Protein AF-A0A9D3ZKB9-F1 (afdb_monomer_lite)

Organism: NCBI:txid47602

Structure (mmCIF, N/CA/C/O backbone):
data_AF-A0A9D3ZKB9-F1
#
_entry.id   AF-A0A9D3ZKB9-F1
#
loop_
_atom_site.group_PDB
_atom_site.id
_atom_site.type_symbol
_atom_site.label_atom_id
_atom_site.label_alt_id
_atom_site.label_comp_id
_atom_site.label_asym_id
_atom_site.label_entity_id
_atom_site.label_seq_id
_atom_site.pdbx_PDB_ins_code
_atom_site.Cartn_x
_atom_site.Cartn_y
_atom_site.Cartn_z
_atom_site.occupancy
_atom_site.B_iso_or_equiv
_atom_site.auth_seq_id
_atom_site.auth_comp_id
_atom_site.auth_asym_id
_atom_site.auth_atom_id
_atom_site.pdbx_PDB_model_num
ATOM 1 N N . MET A 1 1 ? 10.088 -16.549 23.372 1.00 29.20 1 MET A N 1
ATOM 2 C CA . MET A 1 1 ? 10.642 -16.172 22.037 1.00 29.20 1 MET A CA 1
ATOM 3 C C . MET A 1 1 ? 11.118 -17.340 21.139 1.00 29.20 1 MET A C 1
ATOM 5 O O . MET A 1 1 ? 11.232 -17.131 19.936 1.00 29.20 1 MET A O 1
ATOM 9 N N . ASN A 1 2 ? 11.414 -18.549 21.654 1.00 22.50 2 ASN A N 1
ATOM 10 C CA . ASN A 1 2 ? 12.022 -19.643 20.864 1.00 22.50 2 ASN A CA 1
ATOM 11 C C . ASN A 1 2 ? 11.055 -20.716 20.305 1.00 22.50 2 ASN A C 1
ATOM 13 O O . ASN A 1 2 ? 11.523 -21.536 19.516 1.00 22.50 2 ASN A O 1
ATOM 17 N N . GLU A 1 3 ? 9.755 -20.681 20.614 1.00 24.11 3 GLU A N 1
ATOM 18 C CA . GLU A 1 3 ? 8.775 -21.732 20.238 1.00 24.11 3 GLU A CA 1
ATOM 19 C C . GLU A 1 3 ? 7.766 -21.322 19.139 1.00 24.11 3 GLU A C 1
ATOM 21 O O . GLU A 1 3 ? 6.834 -22.049 18.830 1.00 24.11 3 GLU A O 1
ATOM 26 N N . ILE A 1 4 ? 7.977 -20.173 18.490 1.00 40.59 4 ILE A N 1
ATOM 27 C CA . ILE A 1 4 ? 6.955 -19.437 17.715 1.00 40.59 4 ILE A CA 1
ATOM 28 C C . ILE A 1 4 ? 6.561 -20.082 16.349 1.00 40.59 4 ILE A C 1
ATOM 30 O O . ILE A 1 4 ? 5.649 -19.593 15.702 1.00 40.59 4 ILE A O 1
ATOM 34 N N . PHE A 1 5 ? 7.176 -21.176 15.861 1.00 31.80 5 PHE A N 1
ATOM 35 C CA . PHE A 1 5 ? 7.001 -21.603 14.444 1.00 31.80 5 PHE A CA 1
ATOM 36 C C . PHE A 1 5 ? 6.922 -23.121 14.180 1.00 31.80 5 PHE A C 1
ATOM 38 O O . PHE A 1 5 ? 7.604 -23.614 13.280 1.00 31.80 5 PHE A O 1
ATOM 45 N N . ASN A 1 6 ? 6.105 -23.868 14.930 1.00 25.33 6 ASN A N 1
ATOM 46 C CA . ASN A 1 6 ? 5.920 -25.321 14.731 1.00 25.33 6 ASN A CA 1
ATOM 47 C C . ASN A 1 6 ? 4.697 -25.722 13.869 1.00 25.33 6 ASN A C 1
ATOM 49 O O . ASN A 1 6 ? 4.350 -26.899 13.814 1.00 25.33 6 ASN A O 1
ATOM 53 N N . GLY A 1 7 ? 4.053 -24.791 13.158 1.00 26.89 7 GLY A N 1
ATOM 54 C CA . GLY A 1 7 ? 2.922 -25.104 12.274 1.00 26.89 7 GLY A CA 1
ATOM 55 C C . GLY A 1 7 ? 3.348 -25.764 10.954 1.00 26.89 7 GLY A C 1
ATOM 56 O O . GLY A 1 7 ? 3.953 -25.122 10.094 1.00 26.89 7 GLY A O 1
ATOM 57 N N . ASN A 1 8 ? 3.024 -27.048 10.786 1.00 26.69 8 ASN A N 1
ATOM 58 C CA . ASN A 1 8 ? 3.116 -27.791 9.527 1.00 26.69 8 ASN A CA 1
ATOM 59 C C . ASN A 1 8 ? 1.945 -27.414 8.605 1.00 26.69 8 ASN A C 1
ATOM 61 O O . ASN A 1 8 ? 0.916 -28.070 8.668 1.00 26.69 8 ASN A O 1
ATOM 65 N N . ASN A 1 9 ? 2.100 -26.423 7.726 1.00 28.41 9 ASN A N 1
ATOM 66 C CA . ASN A 1 9 ? 1.216 -26.276 6.564 1.00 28.41 9 ASN A CA 1
ATOM 67 C C . ASN A 1 9 ? 2.052 -26.169 5.281 1.00 28.41 9 ASN A C 1
ATOM 69 O O . ASN A 1 9 ? 3.009 -25.396 5.194 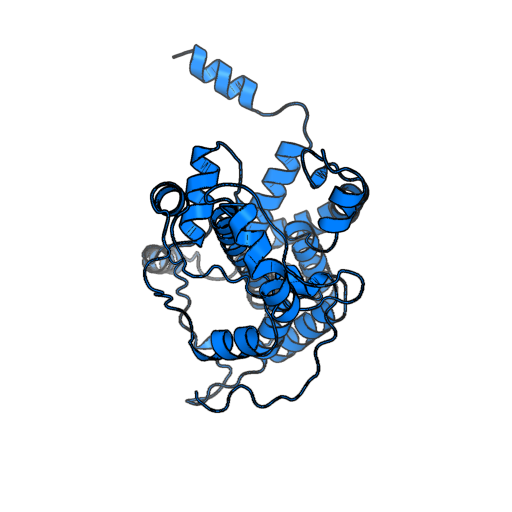1.00 28.41 9 ASN A O 1
ATOM 73 N N . GLN A 1 10 ? 1.735 -27.031 4.312 1.00 25.25 10 GLN A N 1
ATOM 74 C CA . GLN A 1 10 ? 2.297 -27.032 2.963 1.00 25.25 10 GLN A CA 1
ATOM 75 C C . GLN A 1 10 ? 1.698 -25.849 2.188 1.00 25.25 10 GLN A C 1
ATOM 77 O O . GLN A 1 10 ? 0.485 -25.754 2.038 1.00 25.25 10 GLN A O 1
ATOM 82 N N . TYR A 1 11 ? 2.549 -24.932 1.728 1.00 34.28 11 TYR A N 1
ATOM 83 C CA . TYR A 1 11 ? 2.131 -23.697 1.062 1.00 34.28 11 TYR A CA 1
ATOM 84 C C . TYR A 1 11 ? 1.793 -23.956 -0.411 1.00 34.28 11 TYR A C 1
ATOM 86 O O . TYR A 1 11 ? 2.680 -24.275 -1.203 1.00 34.28 11 TYR A O 1
ATOM 94 N N . ALA A 1 12 ? 0.526 -23.776 -0.787 1.00 23.30 12 ALA A N 1
ATOM 95 C CA . ALA A 1 12 ? 0.124 -23.613 -2.179 1.00 23.30 12 ALA A CA 1
ATOM 96 C C . ALA A 1 12 ? 0.544 -22.207 -2.642 1.00 23.30 12 ALA A C 1
ATOM 98 O O . ALA A 1 12 ? -0.045 -21.200 -2.252 1.00 23.30 12 ALA A O 1
ATOM 99 N N . LEU A 1 13 ? 1.621 -22.126 -3.423 1.00 29.89 13 LEU A N 1
ATOM 100 C CA . LEU A 1 13 ? 2.164 -20.867 -3.929 1.00 29.89 13 LEU A CA 1
ATOM 101 C C . LEU A 1 13 ? 1.329 -20.411 -5.135 1.00 29.89 13 LEU A C 1
ATOM 103 O O . LEU A 1 13 ? 1.497 -20.927 -6.242 1.00 29.89 13 LEU A O 1
ATOM 107 N N . SER A 1 14 ? 0.417 -19.463 -4.905 1.00 25.31 14 SER A N 1
ATOM 108 C CA . SER A 1 14 ? -0.240 -18.678 -5.957 1.00 25.31 14 SER A CA 1
ATOM 109 C C . SER A 1 14 ? 0.617 -17.457 -6.319 1.00 25.31 14 SER A C 1
ATOM 111 O O . SER A 1 14 ? 1.464 -17.017 -5.536 1.00 25.31 14 SER A O 1
ATOM 113 N N . SER A 1 15 ? 0.411 -16.880 -7.504 1.00 25.91 15 SER A N 1
ATOM 114 C CA . SER A 1 15 ? 1.150 -15.712 -8.020 1.00 25.91 15 SER A CA 1
ATOM 115 C C . SER A 1 15 ? 1.173 -14.494 -7.074 1.00 25.91 15 SER A C 1
ATOM 117 O O . SER A 1 15 ? 2.106 -13.693 -7.133 1.00 25.91 15 SER A O 1
ATOM 119 N N . ASN A 1 16 ? 0.213 -14.401 -6.146 1.00 28.97 16 ASN A N 1
ATOM 120 C CA . ASN A 1 16 ? 0.123 -13.393 -5.079 1.00 28.97 16 ASN A CA 1
ATOM 121 C C . ASN A 1 16 ? 1.230 -13.477 -4.018 1.00 28.97 16 ASN A C 1
ATOM 123 O O . ASN A 1 16 ? 1.585 -12.489 -3.367 1.00 28.97 16 ASN A O 1
ATOM 127 N N . VAL A 1 17 ? 1.803 -14.663 -3.841 1.00 27.95 17 VAL A N 1
ATOM 128 C CA . VAL A 1 17 ? 2.739 -14.961 -2.755 1.00 27.95 17 VAL A CA 1
ATOM 129 C C . VAL A 1 17 ? 4.170 -14.514 -3.105 1.00 27.95 17 VAL A C 1
ATOM 131 O O . VAL A 1 17 ? 5.001 -14.300 -2.225 1.00 27.95 17 VAL A O 1
ATOM 134 N N . VAL A 1 18 ? 4.466 -14.268 -4.386 1.00 29.03 18 VAL A N 1
ATOM 135 C CA . VAL A 1 18 ? 5.829 -13.973 -4.872 1.00 29.03 18 VAL A CA 1
ATOM 136 C C . VAL A 1 18 ? 6.302 -12.569 -4.517 1.00 29.03 18 VAL A C 1
ATOM 138 O O . VAL A 1 18 ? 7.455 -12.393 -4.128 1.00 29.03 18 VAL A O 1
ATOM 141 N N . LEU A 1 19 ? 5.418 -11.570 -4.603 1.00 28.83 19 LEU A N 1
ATOM 142 C CA . LEU A 1 19 ? 5.756 -10.190 -4.233 1.00 28.83 19 LEU A CA 1
ATOM 143 C C . LEU A 1 19 ? 5.937 -10.029 -2.717 1.00 28.83 19 LEU A C 1
ATOM 145 O O . LEU A 1 19 ? 6.638 -9.119 -2.284 1.00 28.83 19 LEU A O 1
ATOM 149 N N . THR A 1 20 ? 5.375 -10.947 -1.925 1.00 30.14 20 THR A N 1
ATOM 150 C CA . THR A 1 20 ? 5.438 -10.928 -0.457 1.00 30.14 20 THR A CA 1
ATOM 151 C C . THR A 1 20 ? 6.429 -11.934 0.145 1.00 30.14 20 THR A C 1
ATOM 153 O O . THR A 1 20 ? 6.765 -11.831 1.327 1.00 30.14 20 THR A O 1
ATOM 156 N N . HIS A 1 21 ? 6.998 -12.848 -0.654 1.00 31.72 21 HIS A N 1
ATOM 157 C CA . HIS A 1 21 ? 8.126 -13.686 -0.242 1.00 31.72 21 HIS A CA 1
ATOM 158 C C . HIS A 1 21 ? 9.478 -12.999 -0.479 1.00 31.72 21 HIS A C 1
ATOM 160 O O . HIS A 1 21 ? 9.807 -12.508 -1.559 1.00 31.72 21 HIS A O 1
ATOM 166 N N . LYS A 1 22 ? 10.317 -13.006 0.562 1.00 37.06 22 LYS A N 1
ATOM 167 C CA . LYS A 1 22 ? 11.592 -12.276 0.599 1.00 37.06 22 LYS A CA 1
ATOM 168 C C . LYS A 1 22 ? 12.568 -12.728 -0.489 1.00 37.06 22 LYS A C 1
ATOM 170 O O . LYS A 1 22 ? 13.165 -13.802 -0.393 1.00 37.06 22 LYS A O 1
ATOM 175 N N . SER A 1 23 ? 12.829 -11.831 -1.440 1.00 33.88 23 SER A N 1
ATOM 176 C CA . SER A 1 23 ? 13.878 -12.000 -2.456 1.00 33.88 23 SER A CA 1
ATOM 177 C C . SER A 1 23 ? 15.285 -11.989 -1.820 1.00 33.88 23 SER A C 1
ATOM 179 O O . SER A 1 23 ? 15.517 -11.229 -0.872 1.00 33.88 23 SER A O 1
ATOM 181 N N . LEU A 1 24 ? 16.234 -12.808 -2.284 1.00 33.16 24 LEU A N 1
ATOM 182 C CA . LEU A 1 24 ? 17.632 -12.800 -1.824 1.00 33.16 24 LEU A CA 1
ATOM 183 C C . LEU A 1 24 ? 18.572 -12.331 -2.939 1.00 33.16 24 LEU A C 1
ATOM 185 O O . LEU A 1 24 ? 18.594 -12.903 -4.020 1.00 33.16 24 LEU A O 1
ATOM 189 N N . VAL A 1 25 ? 19.427 -11.364 -2.606 1.00 36.44 25 VAL A N 1
ATOM 190 C CA . VAL A 1 25 ? 20.722 -11.174 -3.268 1.00 36.44 25 VAL A CA 1
ATOM 191 C C . VAL A 1 25 ? 21.793 -11.711 -2.318 1.00 36.44 25 VAL A C 1
ATOM 193 O O . VAL A 1 25 ? 21.686 -11.530 -1.099 1.00 36.44 25 VAL A O 1
ATOM 196 N N . LEU A 1 26 ? 22.811 -12.387 -2.854 1.00 34.16 26 LEU A N 1
ATOM 197 C CA . LEU A 1 26 ? 24.051 -12.743 -2.161 1.00 34.16 26 LEU A CA 1
ATOM 198 C C . LEU A 1 26 ? 24.786 -11.469 -1.672 1.00 34.16 26 LEU A C 1
ATOM 200 O O . LEU A 1 26 ? 25.758 -11.021 -2.268 1.00 34.16 26 LEU A O 1
ATOM 204 N N . GLY A 1 27 ? 24.290 -10.881 -0.576 1.00 36.47 27 GLY A N 1
ATOM 205 C CA . GLY A 1 27 ? 24.747 -9.620 0.020 1.00 36.47 27 GLY A CA 1
ATOM 206 C C . GLY A 1 27 ? 23.803 -8.443 -0.268 1.00 36.47 27 GLY A C 1
ATOM 207 O O . GLY A 1 27 ? 23.437 -8.199 -1.409 1.00 36.47 27 GLY A O 1
ATOM 208 N N . GLN A 1 28 ? 23.404 -7.685 0.763 1.00 40.88 28 GLN A N 1
ATOM 209 C CA . GLN A 1 28 ? 22.740 -6.389 0.563 1.00 40.88 28 GLN A CA 1
ATOM 210 C C . GLN A 1 28 ? 23.813 -5.328 0.311 1.00 40.88 28 GLN A C 1
ATOM 212 O O . GLN A 1 28 ? 24.439 -4.838 1.251 1.00 40.88 28 GLN A O 1
ATOM 217 N N . VAL A 1 29 ? 24.039 -4.989 -0.954 1.00 48.56 29 VAL A N 1
ATOM 218 C CA . VAL A 1 29 ? 25.002 -3.961 -1.361 1.00 48.56 29 VAL A CA 1
ATOM 219 C C . VAL A 1 29 ? 24.263 -2.892 -2.162 1.00 48.56 29 VAL A C 1
ATOM 221 O O . VAL A 1 29 ? 23.398 -3.205 -2.975 1.00 48.56 29 VAL A O 1
ATOM 224 N N . PHE A 1 30 ? 24.566 -1.622 -1.887 1.00 43.50 30 PHE A N 1
ATOM 225 C CA . PHE A 1 30 ? 24.020 -0.494 -2.644 1.00 43.50 30 PHE A CA 1
ATOM 226 C C . PHE A 1 30 ? 24.426 -0.598 -4.122 1.00 43.50 30 PHE A C 1
ATOM 228 O O . PHE A 1 30 ? 25.565 -0.970 -4.408 1.00 43.50 30 PHE A O 1
ATOM 235 N N . VAL A 1 31 ? 23.518 -0.259 -5.041 1.00 48.94 31 VAL A N 1
ATOM 236 C CA . VAL A 1 31 ? 23.636 -0.560 -6.482 1.00 48.94 31 VAL A CA 1
ATOM 237 C C . VAL A 1 31 ? 24.948 -0.042 -7.077 1.00 48.94 31 VAL A C 1
ATOM 239 O O . VAL A 1 31 ? 25.701 -0.838 -7.640 1.00 48.94 31 VAL A O 1
ATOM 242 N N . GLU A 1 32 ? 25.301 1.220 -6.821 1.00 41.22 32 GLU A N 1
ATOM 243 C CA . GLU A 1 32 ? 26.558 1.830 -7.290 1.00 41.22 32 GLU A CA 1
ATOM 244 C C . GLU A 1 32 ? 27.822 1.132 -6.762 1.00 41.22 32 GLU A C 1
ATOM 246 O O . GLU A 1 32 ? 28.865 1.106 -7.415 1.00 41.22 32 GLU A O 1
ATOM 251 N N . LYS A 1 33 ? 27.764 0.540 -5.561 1.00 45.41 33 LYS A N 1
ATOM 252 C CA . LYS A 1 33 ? 28.904 -0.212 -5.015 1.00 45.41 33 LYS A CA 1
ATOM 253 C C . LYS A 1 33 ? 29.086 -1.541 -5.739 1.00 45.41 33 LYS A C 1
ATOM 255 O O . LYS A 1 33 ? 30.222 -1.983 -5.883 1.00 45.41 33 LYS A O 1
ATOM 260 N N . THR A 1 34 ? 28.004 -2.149 -6.220 1.00 48.44 34 THR A N 1
ATOM 261 C CA . THR A 1 34 ? 28.047 -3.370 -7.040 1.00 48.44 34 THR A CA 1
ATOM 262 C C . THR A 1 34 ? 28.410 -3.129 -8.496 1.00 48.44 34 THR A C 1
ATOM 264 O O . THR A 1 34 ? 29.005 -4.007 -9.104 1.00 48.44 34 THR A O 1
ATOM 267 N N . GLU A 1 35 ? 28.170 -1.937 -9.038 1.00 46.41 35 GLU A N 1
ATOM 268 C CA . GLU A 1 35 ? 28.750 -1.543 -10.331 1.00 46.41 35 GLU A CA 1
ATOM 269 C C . GLU A 1 35 ? 30.276 -1.407 -10.261 1.00 46.41 35 GLU A C 1
ATOM 271 O O . GLU A 1 35 ? 30.976 -1.719 -11.220 1.00 46.41 35 GLU A O 1
ATOM 276 N N . LYS A 1 36 ? 30.802 -1.006 -9.097 1.00 38.53 36 LYS A N 1
ATOM 277 C CA . LYS A 1 36 ? 32.241 -0.823 -8.852 1.00 38.53 36 LYS A CA 1
ATOM 278 C C . LYS A 1 36 ? 32.967 -2.073 -8.333 1.00 38.53 36 LYS A C 1
ATOM 280 O O . LYS A 1 36 ? 34.185 -2.031 -8.179 1.00 38.53 36 LYS A O 1
ATOM 285 N N . THR A 1 37 ? 32.271 -3.176 -8.032 1.00 38.03 37 THR A N 1
ATOM 286 C CA . THR A 1 37 ? 32.897 -4.400 -7.492 1.00 38.03 37 THR A CA 1
ATOM 287 C C . THR A 1 37 ? 32.498 -5.658 -8.258 1.00 38.03 37 THR A C 1
ATOM 289 O O . THR A 1 37 ? 31.339 -6.049 -8.301 1.00 38.03 37 THR A O 1
ATOM 292 N N . THR A 1 38 ? 33.497 -6.354 -8.801 1.00 32.88 38 THR A N 1
ATOM 293 C CA . THR A 1 38 ? 33.348 -7.601 -9.573 1.00 32.88 38 THR A CA 1
ATOM 294 C C . THR A 1 38 ? 33.262 -8.864 -8.699 1.00 32.88 38 THR A C 1
ATOM 296 O O . THR A 1 38 ? 33.211 -9.969 -9.232 1.00 32.88 38 THR A O 1
ATOM 299 N N . ILE A 1 39 ? 33.288 -8.737 -7.361 1.00 26.42 39 ILE A N 1
ATOM 300 C CA . ILE A 1 39 ? 33.372 -9.870 -6.417 1.00 26.42 39 ILE A CA 1
ATOM 301 C C . ILE A 1 39 ? 32.484 -9.605 -5.181 1.00 26.42 39 ILE A C 1
ATOM 303 O O . ILE A 1 39 ? 32.637 -8.548 -4.559 1.00 26.42 39 ILE A O 1
ATOM 307 N N . PRO A 1 40 ? 31.599 -10.535 -4.755 1.00 29.34 40 PRO A N 1
ATOM 308 C CA . PRO A 1 40 ? 30.723 -10.318 -3.603 1.00 29.34 40 PRO A CA 1
ATOM 309 C C . PRO A 1 40 ? 31.530 -10.285 -2.294 1.00 29.34 40 PRO A C 1
ATOM 311 O O . PRO A 1 40 ? 32.119 -11.287 -1.885 1.00 29.34 40 PRO A O 1
ATOM 314 N N . ARG A 1 41 ? 31.554 -9.142 -1.594 1.00 24.66 41 ARG A N 1
ATOM 315 C CA . ARG A 1 41 ? 32.117 -9.035 -0.234 1.00 24.66 41 ARG A CA 1
ATOM 316 C C . ARG A 1 41 ? 31.027 -9.242 0.828 1.00 24.66 41 ARG A C 1
ATOM 318 O O . ARG A 1 41 ? 30.010 -8.565 0.806 1.00 24.66 41 ARG A O 1
ATOM 325 N N . ARG A 1 42 ? 31.308 -10.184 1.744 1.00 22.75 42 ARG A N 1
ATOM 326 C CA . ARG A 1 42 ? 30.714 -10.515 3.066 1.00 22.75 42 ARG A CA 1
ATOM 327 C C . ARG A 1 42 ? 29.293 -10.010 3.401 1.00 22.75 42 ARG A C 1
ATOM 329 O O . ARG A 1 42 ? 29.028 -8.819 3.503 1.00 22.75 42 ARG A O 1
ATOM 336 N N . LEU A 1 43 ? 28.431 -10.978 3.742 1.00 25.06 43 LEU A N 1
ATOM 337 C CA . LEU A 1 43 ? 27.065 -10.806 4.244 1.00 25.06 43 LEU A CA 1
ATOM 338 C C . LEU A 1 43 ? 27.008 -10.095 5.609 1.00 25.06 43 LEU A C 1
ATOM 340 O O . LEU A 1 43 ? 27.554 -10.587 6.595 1.00 25.06 43 LEU A O 1
ATOM 344 N N . ALA A 1 44 ? 26.218 -9.025 5.694 1.00 22.53 44 ALA A N 1
ATOM 345 C CA . ALA A 1 44 ? 25.689 -8.500 6.949 1.00 22.53 44 ALA A CA 1
ATOM 346 C C . ALA A 1 44 ? 24.213 -8.119 6.755 1.00 22.53 44 ALA A C 1
ATOM 348 O O . ALA A 1 44 ? 23.892 -7.299 5.901 1.00 22.53 44 ALA A O 1
ATOM 349 N N . THR A 1 45 ? 23.304 -8.706 7.539 1.00 27.66 45 THR A N 1
ATOM 350 C CA . THR A 1 45 ? 21.876 -8.338 7.544 1.00 27.66 45 THR A CA 1
ATOM 351 C C . THR A 1 45 ? 21.329 -8.379 8.967 1.00 27.66 45 THR A C 1
ATOM 353 O O . THR A 1 45 ? 21.351 -9.424 9.619 1.00 27.66 45 THR A O 1
ATOM 356 N N . GLY A 1 46 ? 20.829 -7.240 9.448 1.00 25.73 46 GLY A N 1
ATOM 357 C CA . GLY A 1 46 ? 20.193 -7.090 10.754 1.00 25.73 46 GLY A CA 1
ATOM 358 C C . GLY A 1 46 ? 18.668 -7.051 10.660 1.00 25.73 46 GLY A C 1
ATOM 359 O O . GLY A 1 46 ? 18.104 -5.964 10.732 1.00 25.73 46 GLY A O 1
ATOM 360 N N . LEU A 1 47 ? 18.028 -8.219 10.541 1.00 29.22 47 LEU A N 1
ATOM 361 C CA . LEU A 1 47 ? 16.619 -8.517 10.863 1.00 29.22 47 LEU A CA 1
ATOM 362 C C . LEU A 1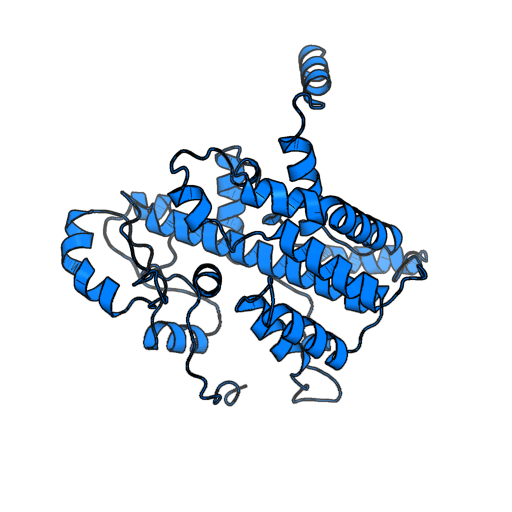 47 ? 16.515 -10.043 11.142 1.00 29.22 47 LEU A C 1
ATOM 364 O O . LEU A 1 47 ? 17.336 -10.809 10.642 1.00 29.22 47 LEU A O 1
ATOM 368 N N . ASN A 1 48 ? 15.571 -10.471 11.990 1.00 28.53 48 ASN A N 1
ATOM 369 C CA . ASN A 1 48 ? 15.518 -11.762 12.713 1.00 28.53 48 ASN A CA 1
ATOM 370 C C . ASN A 1 48 ? 16.033 -13.020 11.942 1.00 28.53 48 ASN A C 1
ATOM 372 O O . ASN A 1 48 ? 15.501 -13.411 10.902 1.00 28.53 48 ASN A O 1
ATOM 376 N N . ARG A 1 49 ? 17.068 -13.688 12.488 1.00 28.80 49 ARG A N 1
ATOM 377 C CA . ARG A 1 49 ? 17.870 -14.762 11.849 1.00 28.80 49 ARG A CA 1
ATOM 378 C C . ARG A 1 49 ? 17.102 -16.051 11.498 1.00 28.80 49 ARG A C 1
ATOM 380 O O . ARG A 1 49 ? 17.588 -16.815 10.666 1.00 28.80 49 ARG A O 1
ATOM 387 N N . ARG A 1 50 ? 15.945 -16.340 12.111 1.00 28.22 50 ARG A N 1
ATOM 388 C CA . ARG A 1 50 ? 15.215 -17.618 11.916 1.00 28.22 50 ARG A CA 1
ATOM 389 C C . ARG A 1 50 ? 14.346 -17.659 10.655 1.00 28.22 50 ARG A C 1
ATOM 391 O O . ARG A 1 50 ? 14.363 -18.664 9.953 1.00 28.22 50 ARG A O 1
ATOM 398 N N . PHE A 1 51 ? 13.679 -16.565 10.303 1.00 34.88 51 PHE A N 1
ATOM 399 C CA . PHE A 1 51 ? 12.863 -16.488 9.083 1.00 34.88 51 PHE A CA 1
ATOM 400 C C . PHE A 1 51 ? 13.703 -16.528 7.807 1.00 34.88 51 PHE A C 1
ATOM 402 O O . PHE A 1 51 ? 13.327 -17.158 6.821 1.00 34.88 51 PHE A O 1
ATOM 409 N N . PHE A 1 52 ? 14.905 -15.944 7.861 1.00 43.44 52 PHE A N 1
ATOM 410 C CA . PHE A 1 52 ? 15.908 -16.131 6.818 1.00 43.44 52 PHE A CA 1
ATOM 411 C C . PHE A 1 52 ? 16.216 -17.634 6.631 1.00 43.44 52 PHE A C 1
ATOM 413 O O . PHE A 1 52 ? 16.311 -18.122 5.509 1.00 43.44 52 PHE A O 1
ATOM 420 N N . ARG A 1 53 ? 16.298 -18.425 7.705 1.00 38.38 53 ARG A N 1
ATOM 421 C CA . ARG A 1 53 ? 16.587 -19.863 7.580 1.00 38.38 53 ARG A CA 1
ATOM 422 C C . ARG A 1 53 ? 15.460 -20.656 6.918 1.00 38.38 53 ARG A C 1
ATOM 424 O O . ARG A 1 53 ? 15.778 -21.520 6.112 1.00 38.38 53 ARG A O 1
ATOM 431 N N . GLN A 1 54 ? 14.185 -20.370 7.196 1.00 45.00 54 GLN A N 1
ATOM 432 C CA . GLN A 1 54 ? 13.083 -21.135 6.590 1.00 45.00 54 GLN A CA 1
ATOM 433 C C . GLN A 1 54 ? 12.917 -20.841 5.095 1.00 45.00 54 GLN A C 1
ATOM 435 O O . GLN A 1 54 ? 12.902 -21.781 4.306 1.00 45.00 54 GLN A O 1
ATOM 440 N N . GLY A 1 55 ? 12.911 -19.566 4.683 1.00 54.47 55 GLY A N 1
ATOM 441 C CA . GLY A 1 55 ? 12.871 -19.215 3.258 1.00 54.47 55 GLY A CA 1
ATOM 442 C C . GLY A 1 55 ? 14.106 -19.717 2.501 1.00 54.47 55 GLY A C 1
ATOM 443 O O . GLY A 1 55 ? 13.987 -20.256 1.414 1.00 54.47 55 GLY A O 1
ATOM 444 N N . ALA A 1 56 ? 15.310 -19.630 3.088 1.00 56.69 56 ALA A N 1
ATOM 445 C CA . ALA A 1 56 ? 16.517 -20.195 2.456 1.00 56.69 56 ALA A CA 1
ATOM 446 C C . ALA A 1 56 ? 16.472 -21.726 2.329 1.00 56.69 56 ALA A C 1
ATOM 448 O O . ALA A 1 56 ? 17.154 -22.278 1.475 1.00 56.69 56 ALA A O 1
ATOM 449 N N . ARG A 1 57 ? 15.700 -22.405 3.185 1.00 61.19 57 ARG A N 1
ATOM 450 C CA . ARG A 1 57 ? 15.578 -23.865 3.200 1.00 61.19 57 ARG A CA 1
ATOM 451 C C . ARG A 1 57 ? 14.447 -24.385 2.308 1.00 61.19 57 ARG A C 1
ATOM 453 O O . ARG A 1 57 ? 14.547 -25.512 1.845 1.00 61.19 57 ARG A O 1
ATOM 460 N N . ARG A 1 58 ? 13.378 -23.606 2.112 1.00 70.69 58 ARG A N 1
ATOM 461 C CA . ARG A 1 58 ? 12.167 -24.001 1.363 1.00 70.69 58 ARG A CA 1
ATOM 462 C C . ARG A 1 58 ? 12.044 -23.353 -0.023 1.00 70.69 58 ARG A C 1
ATOM 464 O O . ARG A 1 58 ? 11.123 -23.685 -0.755 1.00 70.69 58 ARG A O 1
ATOM 471 N N . GLY A 1 59 ? 12.970 -22.465 -0.374 1.00 73.56 59 GLY A N 1
ATOM 472 C CA . GLY A 1 59 ? 13.017 -21.770 -1.656 1.00 73.56 59 GLY A CA 1
ATOM 473 C C . GLY A 1 59 ? 12.706 -20.279 -1.529 1.00 73.56 59 GLY A C 1
ATOM 474 O O . GLY A 1 59 ? 11.875 -19.862 -0.718 1.00 73.56 59 GLY A O 1
ATOM 475 N N . ARG A 1 60 ? 13.406 -19.451 -2.314 1.00 80.00 60 ARG A N 1
ATOM 476 C CA . ARG A 1 60 ? 13.246 -17.984 -2.325 1.00 80.00 60 ARG A CA 1
ATOM 477 C C . ARG A 1 60 ? 13.084 -17.425 -3.725 1.00 80.00 60 ARG A C 1
ATOM 479 O O . ARG A 1 60 ? 13.492 -18.059 -4.686 1.00 80.00 60 ARG A O 1
ATOM 486 N N . SER A 1 61 ? 12.577 -16.198 -3.801 1.00 83.06 61 SER A N 1
ATOM 487 C CA . SER A 1 61 ? 12.771 -15.377 -4.990 1.00 83.06 61 SER A CA 1
ATOM 488 C C . SER A 1 61 ? 14.242 -14.955 -5.108 1.00 83.06 61 SER A C 1
ATOM 490 O O . SER A 1 61 ? 14.875 -14.564 -4.116 1.00 83.06 61 SER A O 1
ATOM 492 N N . LEU A 1 62 ? 14.799 -15.070 -6.305 1.00 86.62 62 LEU A N 1
ATOM 493 C CA . LEU A 1 62 ? 16.180 -14.762 -6.643 1.00 86.62 62 LEU A CA 1
ATOM 494 C C . LEU A 1 62 ? 16.183 -13.766 -7.803 1.00 86.62 62 LEU A C 1
ATOM 496 O O . LEU A 1 62 ? 15.467 -13.920 -8.787 1.00 86.62 62 LEU A O 1
ATOM 500 N N . THR A 1 63 ? 16.978 -12.708 -7.665 1.00 89.81 63 THR A N 1
ATOM 501 C CA . THR A 1 63 ? 17.047 -11.617 -8.647 1.00 89.81 63 THR A CA 1
ATOM 502 C C . THR A 1 63 ? 18.494 -11.416 -9.105 1.00 89.81 63 THR A C 1
ATOM 504 O O . THR A 1 63 ? 19.112 -10.409 -8.747 1.00 89.81 63 THR A O 1
ATOM 507 N N . PRO A 1 64 ? 19.099 -12.388 -9.813 1.00 88.69 64 PRO A N 1
ATOM 508 C CA . PRO A 1 64 ? 20.485 -12.300 -10.257 1.00 88.69 64 PRO A CA 1
ATOM 509 C C . PRO A 1 64 ? 20.673 -11.216 -11.326 1.00 88.69 64 PRO A C 1
ATOM 511 O O . PRO A 1 64 ? 19.937 -11.133 -12.305 1.00 88.69 64 PRO A O 1
ATOM 514 N N . GLY A 1 65 ? 21.715 -10.403 -11.157 1.00 89.31 65 GLY A N 1
ATOM 515 C CA . GLY A 1 65 ? 22.191 -9.439 -12.150 1.00 89.31 65 GLY A CA 1
ATOM 516 C C . GLY A 1 65 ? 23.712 -9.507 -12.287 1.00 89.31 65 GLY A C 1
ATOM 517 O O . GLY A 1 65 ? 24.391 -10.118 -11.460 1.00 89.31 65 GLY A O 1
ATOM 518 N N . GLY A 1 66 ? 24.250 -8.901 -13.342 1.00 88.50 66 GLY A N 1
ATOM 519 C CA . GLY A 1 66 ? 25.686 -8.872 -13.622 1.00 88.50 66 GLY A CA 1
ATOM 520 C C . GLY A 1 66 ? 26.024 -9.538 -14.951 1.00 88.50 66 GLY A C 1
ATOM 521 O O . GLY A 1 66 ? 25.362 -9.300 -15.960 1.00 88.50 66 GLY A O 1
ATOM 522 N N . SER A 1 67 ? 27.078 -10.354 -14.989 1.00 90.38 67 SER A N 1
ATOM 523 C CA . SER A 1 67 ? 27.483 -11.057 -16.213 1.00 90.38 67 SER A CA 1
ATOM 524 C C . SER A 1 67 ? 26.486 -12.160 -16.572 1.00 90.38 67 SER A C 1
ATOM 526 O O . SER A 1 67 ? 26.312 -13.111 -15.812 1.00 90.38 67 SER A O 1
ATOM 528 N N . TYR A 1 68 ? 25.890 -12.076 -17.765 1.00 90.62 68 TYR A N 1
ATOM 529 C CA . TYR A 1 68 ? 25.007 -13.126 -18.283 1.00 90.62 68 TYR A CA 1
ATOM 530 C C . TYR A 1 68 ? 25.720 -14.481 -18.382 1.00 90.62 68 TYR A C 1
ATOM 532 O O . TYR A 1 68 ? 25.164 -15.511 -18.012 1.00 90.62 68 TYR A O 1
ATOM 540 N N . LYS A 1 69 ? 26.997 -14.479 -18.793 1.00 91.19 69 LYS A N 1
ATOM 541 C CA . LYS A 1 69 ? 27.815 -15.698 -18.853 1.00 91.19 69 LYS A CA 1
ATOM 542 C C . LYS A 1 69 ? 27.974 -16.331 -17.467 1.00 91.19 69 LYS A C 1
ATOM 544 O O . LYS A 1 69 ? 27.891 -17.544 -17.345 1.00 91.19 69 LYS A O 1
ATOM 549 N N . ALA A 1 70 ? 28.171 -15.516 -16.426 1.00 88.62 70 ALA A N 1
ATOM 550 C CA . ALA A 1 70 ? 28.256 -16.005 -15.051 1.00 88.62 70 ALA A CA 1
ATOM 551 C C . ALA A 1 70 ? 26.919 -16.581 -14.566 1.00 88.62 70 ALA A C 1
ATOM 553 O O . ALA A 1 70 ? 26.920 -17.651 -13.968 1.00 88.62 70 ALA A O 1
ATOM 554 N N . TYR A 1 71 ? 25.797 -15.916 -14.872 1.00 89.38 71 TYR A N 1
ATOM 555 C CA . TYR A 1 71 ? 24.460 -16.437 -14.576 1.00 89.38 71 TYR A CA 1
ATOM 556 C C . TYR A 1 71 ? 24.248 -17.821 -15.196 1.00 89.38 71 TYR A C 1
ATOM 558 O O . TYR A 1 71 ? 23.862 -18.740 -14.486 1.00 89.38 71 TYR A O 1
ATOM 566 N N . LYS A 1 72 ? 24.608 -18.016 -16.472 1.00 95.00 72 LYS A N 1
ATOM 567 C CA . LYS A 1 72 ? 24.469 -19.315 -17.149 1.00 95.00 72 LYS A CA 1
ATOM 568 C C . LYS A 1 72 ? 25.245 -20.464 -16.502 1.00 95.00 72 LYS A C 1
ATOM 570 O O . LYS A 1 72 ? 24.787 -21.594 -16.569 1.00 95.00 72 LYS A O 1
ATOM 575 N N . TYR A 1 73 ? 26.365 -20.201 -15.827 1.00 93.88 73 TYR A N 1
ATOM 576 C CA . TYR A 1 73 ? 27.080 -21.247 -15.082 1.00 93.88 73 TYR A CA 1
ATOM 577 C C . TYR A 1 73 ? 26.371 -21.686 -13.793 1.00 93.88 73 TYR A C 1
ATOM 579 O O . TYR A 1 73 ? 26.676 -22.758 -13.276 1.00 93.88 73 TYR A O 1
ATOM 587 N N . ILE A 1 74 ? 25.471 -20.862 -13.249 1.00 90.62 74 ILE A N 1
ATOM 588 C CA . ILE A 1 74 ? 24.792 -21.118 -11.969 1.00 90.62 74 ILE A CA 1
ATOM 589 C C . ILE A 1 74 ? 23.268 -21.244 -12.100 1.00 90.62 74 ILE A C 1
ATOM 591 O O . ILE A 1 74 ? 22.619 -21.587 -11.116 1.00 90.62 74 ILE A O 1
ATOM 595 N N . GLU A 1 75 ? 22.708 -20.992 -13.285 1.00 92.56 75 GLU A N 1
ATOM 596 C CA . GLU A 1 75 ? 21.270 -20.982 -13.591 1.00 92.56 75 GLU A CA 1
ATOM 597 C C . GLU A 1 75 ? 20.574 -22.248 -13.078 1.00 92.56 75 GLU A C 1
ATOM 599 O O . GLU A 1 75 ? 19.648 -22.149 -12.280 1.00 92.56 75 GLU A O 1
ATOM 604 N N . ASP A 1 76 ? 21.093 -23.434 -13.405 1.00 94.75 76 ASP A N 1
ATOM 605 C CA . ASP A 1 76 ? 20.518 -24.712 -12.962 1.00 94.75 76 ASP A CA 1
ATOM 606 C C . ASP A 1 76 ? 20.420 -24.845 -11.437 1.00 94.75 76 ASP A C 1
ATOM 608 O O . ASP A 1 76 ? 19.492 -25.467 -10.914 1.00 94.75 76 ASP A O 1
ATOM 612 N N . ILE A 1 77 ? 21.388 -24.285 -10.706 1.00 91.81 77 ILE A N 1
ATOM 613 C CA . ILE A 1 77 ? 21.379 -24.292 -9.242 1.00 91.81 77 ILE A CA 1
ATOM 614 C C . ILE A 1 77 ? 20.327 -23.301 -8.748 1.00 91.81 77 ILE A C 1
ATOM 616 O O . ILE A 1 77 ? 19.523 -23.659 -7.889 1.00 91.81 77 ILE A O 1
ATOM 620 N N . LEU A 1 78 ? 20.315 -22.080 -9.295 1.00 89.12 78 LEU A N 1
ATOM 621 C CA . LEU A 1 78 ? 19.382 -21.026 -8.896 1.00 89.12 78 LEU A CA 1
ATOM 622 C C . LEU A 1 78 ? 17.926 -21.442 -9.136 1.00 89.12 78 LEU A C 1
ATOM 624 O O . LEU A 1 78 ? 17.122 -21.351 -8.212 1.00 89.12 78 LEU A O 1
ATOM 628 N N . LEU A 1 79 ? 17.606 -22.000 -10.306 1.00 90.38 79 LEU A N 1
ATOM 629 C CA . LEU A 1 79 ? 16.258 -22.470 -10.643 1.00 90.38 79 LEU A CA 1
ATOM 630 C C . LEU A 1 79 ? 15.773 -23.582 -9.699 1.00 90.38 79 LEU A C 1
ATOM 632 O O . LEU A 1 79 ? 14.608 -23.582 -9.305 1.00 90.38 79 LEU A O 1
ATOM 636 N N . LYS A 1 80 ? 16.657 -24.506 -9.290 1.00 90.31 80 LYS A N 1
ATOM 637 C CA . LYS A 1 80 ? 16.311 -25.616 -8.378 1.00 90.31 80 LYS A CA 1
ATOM 638 C C . LYS A 1 80 ? 16.109 -25.175 -6.931 1.00 90.31 80 LYS A C 1
ATOM 640 O O . LYS A 1 80 ? 15.327 -25.797 -6.217 1.00 90.31 80 LYS A O 1
ATOM 645 N N . VAL A 1 81 ? 16.825 -24.144 -6.478 1.00 88.50 81 VAL A N 1
ATOM 646 C CA . VAL A 1 81 ? 16.706 -23.629 -5.100 1.00 88.50 81 VAL A CA 1
ATOM 647 C C . VAL A 1 81 ? 15.725 -22.461 -4.979 1.00 88.50 81 VAL A C 1
ATOM 649 O O . VAL A 1 81 ? 15.429 -22.030 -3.863 1.00 88.50 81 VAL A O 1
ATOM 652 N N . ALA A 1 82 ? 15.227 -21.929 -6.096 1.00 87.19 82 ALA A N 1
ATOM 653 C CA . ALA A 1 82 ? 14.205 -20.895 -6.109 1.00 87.19 82 ALA A CA 1
ATOM 654 C C . ALA A 1 82 ? 12.859 -21.424 -5.592 1.00 87.19 82 ALA A C 1
ATOM 656 O O . ALA A 1 82 ? 12.536 -22.608 -5.707 1.00 87.19 82 ALA A O 1
ATOM 657 N N . ALA A 1 83 ? 12.055 -20.522 -5.026 1.00 86.75 83 ALA A N 1
ATOM 658 C CA . ALA A 1 83 ? 10.655 -20.804 -4.723 1.00 86.75 83 ALA A CA 1
ATOM 659 C C . ALA A 1 83 ? 9.912 -21.138 -6.024 1.00 86.75 83 ALA A C 1
ATOM 661 O O . ALA A 1 83 ? 10.147 -20.486 -7.036 1.00 86.75 83 ALA A O 1
ATOM 662 N N . GLN A 1 84 ? 9.027 -22.131 -5.991 1.00 84.94 84 GLN A N 1
ATOM 663 C CA . GLN A 1 84 ? 8.281 -22.585 -7.166 1.00 84.94 84 GLN A CA 1
ATOM 664 C C . GLN A 1 84 ? 6.838 -22.113 -7.075 1.00 84.94 84 GLN A C 1
ATOM 666 O O . GLN A 1 84 ? 6.177 -22.363 -6.073 1.00 84.94 84 GLN A O 1
ATOM 671 N N . VAL A 1 85 ? 6.338 -21.452 -8.109 1.00 81.88 85 VAL A N 1
ATOM 672 C CA . VAL A 1 85 ? 4.973 -20.923 -8.136 1.00 81.88 85 VAL A CA 1
ATOM 673 C C . VAL A 1 85 ? 4.156 -21.738 -9.108 1.00 81.88 85 VAL A C 1
ATOM 675 O O . VAL A 1 85 ? 4.579 -21.973 -10.243 1.00 81.88 85 VAL A O 1
ATOM 678 N N . THR A 1 86 ? 2.971 -22.142 -8.661 1.00 78.56 86 THR A N 1
ATOM 679 C CA . THR A 1 86 ? 2.017 -22.871 -9.497 1.00 78.56 86 THR A CA 1
ATOM 680 C C . THR A 1 86 ? 1.767 -22.068 -10.774 1.00 78.56 86 THR A C 1
ATOM 682 O O . THR A 1 86 ? 1.579 -20.852 -10.720 1.00 78.56 86 THR A O 1
ATOM 685 N N . ASP A 1 87 ? 1.863 -22.724 -11.928 1.00 76.81 87 ASP A N 1
ATOM 686 C CA . ASP A 1 87 ? 1.665 -22.150 -13.270 1.00 76.81 87 ASP A CA 1
ATOM 687 C C . ASP A 1 87 ? 2.678 -21.082 -13.733 1.00 76.81 87 ASP A C 1
ATOM 689 O O . ASP A 1 87 ? 2.645 -20.677 -14.893 1.00 76.81 87 ASP A O 1
ATOM 693 N N . SER A 1 88 ? 3.596 -20.624 -12.871 1.00 77.12 88 SER A N 1
ATOM 694 C CA . SER A 1 88 ? 4.604 -19.598 -13.211 1.00 77.12 88 SER A CA 1
ATOM 695 C C . SER A 1 88 ? 6.053 -20.089 -13.119 1.00 77.12 88 SER A C 1
ATOM 697 O O . SER A 1 88 ? 6.946 -19.427 -13.643 1.00 77.12 88 SER A O 1
ATOM 699 N N . GLY A 1 89 ? 6.294 -21.247 -12.496 1.00 87.12 89 GLY A N 1
ATOM 700 C CA . GLY A 1 89 ? 7.620 -21.855 -12.396 1.00 87.12 89 GLY A CA 1
ATOM 701 C C . GLY A 1 89 ? 8.509 -21.224 -11.311 1.00 87.12 89 GLY A C 1
ATOM 702 O O . GLY A 1 89 ? 7.991 -20.676 -10.331 1.00 87.12 89 GLY A O 1
ATOM 703 N N . PRO A 1 90 ? 9.844 -21.339 -11.431 1.00 89.00 90 PRO A N 1
ATOM 704 C CA . PRO A 1 90 ? 10.780 -20.839 -10.430 1.00 89.00 90 PRO A CA 1
ATOM 705 C C . PRO A 1 90 ? 10.786 -19.308 -10.360 1.00 89.00 90 PRO A C 1
ATOM 707 O O . PRO A 1 90 ? 10.852 -18.619 -11.375 1.00 89.00 90 PRO A O 1
ATOM 710 N N . CYS A 1 91 ? 10.821 -18.765 -9.145 1.00 88.88 91 CYS A N 1
ATOM 711 C CA . CYS A 1 91 ? 11.043 -17.345 -8.877 1.00 88.88 91 CYS A CA 1
ATOM 712 C C . CYS A 1 91 ? 12.524 -16.961 -9.048 1.00 88.88 91 CYS A C 1
ATOM 714 O O . CYS A 1 91 ? 13.150 -16.474 -8.108 1.00 88.88 91 CYS A O 1
ATOM 716 N N . ASP A 1 92 ? 13.095 -17.208 -10.222 1.00 89.75 92 ASP A N 1
ATOM 717 C CA . ASP A 1 92 ? 14.434 -16.769 -10.618 1.00 89.75 92 ASP A CA 1
ATOM 718 C C . ASP A 1 92 ? 14.417 -16.368 -12.092 1.00 89.75 92 ASP A C 1
ATOM 720 O O . ASP A 1 92 ? 13.812 -17.038 -12.925 1.00 89.75 92 ASP A O 1
ATOM 724 N N . THR A 1 93 ? 15.078 -15.260 -12.415 1.00 91.25 93 THR A N 1
ATOM 725 C CA . THR A 1 93 ? 15.367 -14.887 -13.800 1.00 91.25 93 THR A CA 1
ATOM 726 C C . THR A 1 93 ? 16.563 -13.949 -13.841 1.00 91.25 93 THR A C 1
ATOM 728 O O . THR A 1 93 ? 16.765 -13.140 -12.931 1.00 91.25 93 THR A O 1
ATOM 731 N N . TYR A 1 94 ? 17.339 -14.000 -14.923 1.00 91.88 94 TYR A N 1
ATOM 732 C CA . TYR A 1 94 ? 18.363 -12.993 -15.173 1.00 91.88 94 TYR A CA 1
ATOM 733 C C . TYR A 1 94 ? 17.723 -11.612 -15.343 1.00 91.88 94 TYR A C 1
ATOM 735 O O . TYR A 1 94 ? 16.970 -11.375 -16.285 1.00 91.88 94 TYR A O 1
ATOM 743 N N . ILE A 1 95 ? 18.047 -10.697 -14.431 1.00 91.94 95 ILE A N 1
ATOM 744 C CA . ILE A 1 95 ? 17.464 -9.354 -14.395 1.00 91.94 95 ILE A CA 1
ATOM 745 C C . ILE A 1 95 ? 18.138 -8.430 -15.410 1.00 91.94 95 ILE A C 1
ATOM 747 O O . ILE A 1 95 ? 17.477 -7.626 -16.063 1.00 91.94 95 ILE A O 1
ATOM 751 N N . GLY A 1 96 ? 19.461 -8.519 -15.546 1.00 89.06 96 GLY A N 1
ATOM 752 C CA . GLY A 1 96 ? 20.208 -7.652 -16.449 1.00 89.06 96 GLY A CA 1
ATOM 753 C C . GLY A 1 96 ? 21.674 -7.478 -16.075 1.00 89.06 96 GLY A C 1
ATOM 754 O O . GLY A 1 96 ? 22.223 -8.147 -15.195 1.00 89.06 96 GLY A O 1
ATOM 755 N N . LYS A 1 97 ? 22.330 -6.534 -16.752 1.00 87.56 97 LYS A N 1
ATOM 756 C CA . LYS A 1 97 ? 23.748 -6.211 -16.538 1.00 87.56 97 LYS A CA 1
ATOM 757 C C . LYS A 1 97 ? 23.970 -5.495 -15.197 1.00 87.56 97 LYS A C 1
ATOM 759 O O . LYS A 1 97 ? 23.025 -5.013 -14.571 1.00 87.56 97 LYS A O 1
ATOM 764 N N . GLY A 1 98 ? 25.230 -5.429 -14.764 1.00 88.19 98 GLY A N 1
ATOM 765 C CA . GLY A 1 98 ? 25.657 -4.640 -13.602 1.00 88.19 98 GLY A CA 1
ATOM 766 C C . GLY A 1 98 ? 24.884 -4.949 -12.314 1.00 88.19 98 GLY A C 1
ATOM 767 O O . GLY A 1 98 ? 24.601 -6.105 -12.006 1.00 88.19 98 GLY A O 1
ATOM 768 N N . GLY A 1 99 ? 24.532 -3.901 -11.567 1.00 85.50 99 GLY A N 1
ATOM 769 C CA . GLY A 1 99 ? 23.805 -3.991 -10.297 1.00 85.50 99 GLY A CA 1
ATOM 770 C C . GLY A 1 99 ? 22.285 -4.169 -10.412 1.00 85.50 99 GLY A C 1
ATOM 771 O O . GLY A 1 99 ? 21.595 -4.010 -9.409 1.00 85.50 99 GLY A O 1
ATOM 772 N N . SER A 1 100 ? 21.743 -4.491 -11.589 1.00 86.88 100 SER A N 1
ATOM 773 C CA . SER A 1 100 ? 20.289 -4.565 -11.846 1.00 86.88 100 SER A CA 1
ATOM 774 C C . SER A 1 100 ? 19.523 -5.478 -10.877 1.00 86.88 100 SER A C 1
ATOM 776 O O . SER A 1 100 ? 18.476 -5.098 -10.360 1.00 86.88 100 SER A O 1
ATOM 778 N N . GLY A 1 101 ? 20.081 -6.642 -10.539 1.00 85.88 101 GLY A N 1
ATOM 779 C CA . GLY A 1 101 ? 19.507 -7.545 -9.539 1.00 85.88 101 GLY A CA 1
ATOM 780 C C . GLY A 1 101 ? 19.385 -6.921 -8.142 1.00 85.88 101 GLY A C 1
ATOM 781 O O . GLY A 1 101 ? 18.373 -7.087 -7.458 1.00 85.88 101 GLY A O 1
ATOM 782 N N . ASN A 1 102 ? 20.385 -6.129 -7.738 1.00 85.88 102 ASN A N 1
ATOM 783 C CA . ASN A 1 102 ? 20.345 -5.358 -6.492 1.00 85.88 102 ASN A CA 1
ATOM 784 C C . ASN A 1 102 ? 19.351 -4.210 -6.559 1.00 85.88 102 ASN A C 1
ATOM 786 O O . ASN A 1 102 ? 18.711 -3.908 -5.555 1.00 85.88 102 ASN A O 1
ATOM 790 N N . PHE A 1 103 ? 19.218 -3.585 -7.728 1.00 86.06 103 PHE A N 1
ATOM 791 C CA . PHE A 1 103 ? 18.266 -2.508 -7.949 1.00 86.06 103 PHE A CA 1
ATOM 792 C C . PHE A 1 103 ? 16.830 -3.014 -7.794 1.00 86.06 103 PHE A C 1
ATOM 794 O O . PHE A 1 103 ? 16.084 -2.481 -6.976 1.00 86.06 103 PHE A O 1
ATOM 801 N N . VAL A 1 104 ? 16.471 -4.118 -8.459 1.00 88.00 104 VAL A N 1
ATOM 802 C CA . VAL A 1 104 ? 15.155 -4.760 -8.286 1.00 88.00 104 VAL A CA 1
ATOM 803 C C . VAL A 1 104 ? 14.920 -5.144 -6.824 1.00 88.00 104 VAL A C 1
ATOM 805 O O . VAL A 1 104 ? 13.843 -4.897 -6.281 1.00 88.00 104 VAL A O 1
ATOM 808 N N . LYS A 1 105 ? 15.936 -5.684 -6.137 1.00 85.38 105 LYS A N 1
ATOM 809 C CA . LYS A 1 105 ? 15.810 -6.021 -4.713 1.00 85.38 105 LYS A CA 1
ATOM 810 C C . LYS A 1 105 ? 15.608 -4.792 -3.823 1.00 85.38 105 LYS A C 1
ATOM 812 O O . LYS A 1 105 ? 14.876 -4.875 -2.835 1.00 85.38 105 LYS A O 1
ATOM 817 N N . MET A 1 106 ? 16.264 -3.679 -4.141 1.00 87.31 106 MET A N 1
ATOM 818 C CA . MET A 1 106 ? 16.076 -2.409 -3.448 1.00 87.31 106 MET A CA 1
ATOM 819 C C . MET A 1 106 ? 14.623 -1.954 -3.589 1.00 87.31 106 MET A C 1
ATOM 821 O O . MET A 1 106 ? 13.958 -1.789 -2.570 1.00 87.31 106 MET A O 1
ATOM 825 N N . VAL A 1 107 ? 14.114 -1.881 -4.824 1.00 87.69 107 VAL A N 1
ATOM 826 C CA . VAL A 1 107 ? 12.726 -1.491 -5.120 1.00 87.69 107 VAL A CA 1
ATOM 827 C C . VAL A 1 107 ? 11.726 -2.412 -4.418 1.00 87.69 107 VAL A C 1
ATOM 829 O O . VAL A 1 107 ? 10.807 -1.921 -3.771 1.00 87.69 107 VAL A O 1
ATOM 832 N N . HIS A 1 108 ? 11.942 -3.732 -4.437 1.00 86.44 108 HIS A N 1
ATOM 833 C CA . HIS A 1 108 ? 11.122 -4.694 -3.690 1.00 86.44 108 HIS A CA 1
ATOM 834 C C . HIS A 1 108 ? 11.074 -4.375 -2.189 1.00 86.44 108 HIS A C 1
ATOM 836 O O . HIS A 1 108 ? 10.006 -4.420 -1.589 1.00 86.44 108 HIS A O 1
ATOM 842 N N . ASN A 1 109 ? 12.206 -4.021 -1.568 1.00 84.50 109 ASN A N 1
ATOM 843 C CA . ASN A 1 109 ? 12.204 -3.621 -0.159 1.00 84.50 109 ASN A CA 1
ATOM 844 C C . ASN A 1 109 ? 11.447 -2.301 0.061 1.00 84.50 109 ASN A C 1
ATOM 846 O O . ASN A 1 109 ? 10.868 -2.120 1.128 1.00 84.50 109 ASN A O 1
ATOM 850 N N . GLY A 1 110 ? 11.461 -1.377 -0.904 1.00 85.44 110 GLY A N 1
ATOM 851 C CA . GLY A 1 110 ? 10.627 -0.174 -0.867 1.00 85.44 110 GLY A CA 1
ATOM 852 C C . GLY A 1 110 ? 9.133 -0.505 -0.917 1.00 85.44 110 GLY A C 1
ATOM 853 O O . GLY A 1 110 ? 8.382 -0.030 -0.069 1.00 85.44 110 GLY A O 1
ATOM 854 N N . ILE A 1 111 ? 8.724 -1.380 -1.841 1.00 87.38 111 ILE A N 1
ATOM 855 C CA . ILE A 1 111 ? 7.339 -1.867 -1.957 1.00 87.38 111 ILE A CA 1
ATOM 856 C C . ILE A 1 111 ? 6.898 -2.567 -0.661 1.00 87.38 111 ILE A C 1
ATOM 858 O O . ILE A 1 111 ? 5.823 -2.265 -0.158 1.00 87.38 111 ILE A O 1
ATOM 862 N N . GLU A 1 112 ? 7.750 -3.409 -0.057 1.00 86.44 112 GLU A N 1
ATOM 863 C CA . GLU A 1 112 ? 7.466 -4.071 1.232 1.00 86.44 112 GLU A CA 1
ATOM 864 C C . GLU A 1 112 ? 7.112 -3.049 2.330 1.00 86.44 112 GLU A C 1
ATOM 866 O O . GLU A 1 112 ? 6.179 -3.267 3.101 1.00 86.44 112 GLU A O 1
ATOM 871 N N . HIS A 1 113 ? 7.813 -1.908 2.388 1.00 86.19 113 HIS A N 1
ATOM 872 C CA . HIS A 1 113 ? 7.499 -0.849 3.355 1.00 86.19 113 HIS A CA 1
ATOM 873 C C . HIS A 1 113 ? 6.176 -0.145 3.041 1.00 86.19 113 HIS A C 1
ATOM 875 O O . HIS A 1 113 ? 5.413 0.117 3.969 1.00 86.19 113 HIS A O 1
ATOM 881 N N . GLY A 1 114 ? 5.895 0.131 1.764 1.00 88.25 114 GLY A N 1
ATOM 882 C CA . GLY A 1 114 ? 4.616 0.706 1.342 1.00 88.25 114 GLY A CA 1
ATOM 883 C C . GLY A 1 114 ? 3.434 -0.189 1.721 1.00 88.25 114 GLY A C 1
ATOM 884 O O . GLY A 1 114 ? 2.476 0.283 2.326 1.00 88.25 114 GLY A O 1
ATOM 885 N N . ASP A 1 115 ? 3.538 -1.494 1.462 1.00 91.00 115 ASP A N 1
ATOM 886 C CA . ASP A 1 115 ? 2.510 -2.477 1.816 1.00 91.00 115 ASP A CA 1
ATOM 887 C C . ASP A 1 115 ? 2.263 -2.550 3.325 1.00 91.00 115 ASP A C 1
ATOM 889 O O . ASP A 1 115 ? 1.114 -2.522 3.765 1.00 91.00 115 ASP A O 1
ATOM 893 N N . MET A 1 116 ? 3.330 -2.635 4.129 1.00 91.19 116 MET A N 1
ATOM 894 C CA . MET A 1 116 ? 3.205 -2.653 5.590 1.00 91.19 116 MET A CA 1
ATOM 895 C C . MET A 1 116 ? 2.544 -1.374 6.110 1.00 91.19 116 MET A C 1
ATOM 897 O O . MET A 1 116 ? 1.713 -1.448 7.012 1.00 91.19 116 MET A O 1
ATOM 901 N N . GLN A 1 117 ? 2.878 -0.217 5.534 1.00 91.19 117 GLN A N 1
ATOM 902 C CA . GLN A 1 117 ? 2.285 1.061 5.915 1.00 91.19 117 GLN A CA 1
ATOM 903 C C . GLN A 1 117 ? 0.798 1.133 5.538 1.00 91.19 117 GLN A C 1
ATOM 905 O O . GLN A 1 117 ? -0.016 1.534 6.362 1.00 91.19 117 GLN A O 1
ATOM 910 N N . LEU A 1 118 ? 0.420 0.690 4.335 1.00 93.88 118 LEU A N 1
ATOM 911 C CA . LEU A 1 118 ? -0.982 0.621 3.910 1.00 93.88 118 LEU A CA 1
ATOM 912 C C . LEU A 1 118 ? -1.814 -0.300 4.816 1.00 93.88 118 LEU A C 1
ATOM 914 O O . LEU A 1 118 ? -2.942 0.032 5.176 1.00 93.88 118 LEU A O 1
ATOM 918 N N . ILE A 1 119 ? -1.249 -1.444 5.210 1.00 95.38 119 ILE A N 1
ATOM 919 C CA . ILE A 1 119 ? -1.875 -2.377 6.154 1.00 95.38 119 ILE A CA 1
ATOM 920 C C . ILE A 1 119 ? -2.009 -1.746 7.544 1.00 95.38 119 ILE A C 1
ATOM 922 O O . ILE A 1 119 ? -3.058 -1.879 8.170 1.00 95.38 119 ILE A O 1
ATOM 926 N N . ALA A 1 120 ? -0.980 -1.037 8.015 1.00 94.38 120 ALA A N 1
ATOM 927 C CA . ALA A 1 120 ? -1.016 -0.333 9.294 1.00 94.38 120 ALA A CA 1
ATOM 928 C C . ALA A 1 120 ? -2.077 0.780 9.310 1.00 94.38 120 ALA A C 1
ATOM 930 O O . ALA A 1 120 ? -2.780 0.924 10.303 1.00 94.38 120 ALA A O 1
ATOM 931 N N . GLU A 1 121 ? -2.246 1.517 8.209 1.00 94.94 121 GLU A N 1
ATOM 932 C CA . GLU A 1 121 ? -3.307 2.524 8.062 1.00 94.94 121 GLU A CA 1
ATOM 933 C C . GLU A 1 121 ? -4.702 1.893 8.070 1.00 94.94 121 GLU A C 1
ATOM 935 O O . GLU A 1 121 ? -5.602 2.402 8.733 1.00 94.94 121 GLU A O 1
ATOM 940 N N . ALA A 1 122 ? -4.884 0.758 7.385 1.00 96.75 122 ALA A N 1
ATOM 941 C CA . ALA A 1 122 ? -6.138 0.008 7.438 1.00 96.75 122 ALA A CA 1
ATOM 942 C C . ALA A 1 122 ? -6.457 -0.462 8.868 1.00 96.75 122 ALA A C 1
ATOM 944 O O . ALA A 1 122 ? -7.587 -0.311 9.329 1.00 96.75 122 ALA A O 1
ATOM 945 N N . TYR A 1 123 ? -5.454 -0.985 9.578 1.00 96.31 123 TYR A N 1
ATOM 946 C CA . TYR A 1 123 ? -5.565 -1.348 10.989 1.00 96.31 123 TYR A CA 1
ATOM 947 C C . TYR A 1 123 ? -5.955 -0.148 11.861 1.00 96.31 123 TYR A C 1
ATOM 949 O O . TYR A 1 123 ? -6.900 -0.266 12.636 1.00 96.31 123 TYR A O 1
ATOM 957 N N . ASP A 1 124 ? -5.276 0.994 11.728 1.00 94.12 124 ASP A N 1
ATOM 958 C CA . ASP A 1 124 ? -5.509 2.159 12.589 1.00 94.12 124 ASP A CA 1
ATOM 959 C C . ASP A 1 124 ? -6.916 2.739 12.391 1.00 94.12 124 ASP A C 1
ATOM 961 O O . ASP A 1 124 ? -7.587 3.085 13.357 1.00 94.12 124 ASP A O 1
ATOM 965 N N . VAL A 1 125 ? -7.441 2.747 11.160 1.00 94.81 125 VAL A N 1
ATOM 966 C CA . VAL A 1 125 ? -8.843 3.132 10.927 1.00 94.81 125 VAL A CA 1
ATOM 967 C C . VAL A 1 125 ? -9.806 2.206 11.664 1.00 94.81 125 VAL A C 1
ATOM 969 O O . VAL A 1 125 ? -10.680 2.682 12.384 1.00 94.81 125 VAL A O 1
ATOM 972 N N . LEU A 1 126 ? -9.643 0.890 11.529 1.00 95.56 126 LEU A N 1
ATOM 973 C CA . LEU A 1 126 ? -10.531 -0.078 12.176 1.00 95.56 126 LEU A CA 1
ATOM 974 C C . LEU A 1 126 ? -10.388 -0.077 13.707 1.00 95.56 126 LEU A C 1
ATOM 976 O O . LEU A 1 126 ? -11.368 -0.259 14.427 1.00 95.56 126 LEU A O 1
ATOM 980 N N . LYS A 1 127 ? -9.179 0.155 14.222 1.00 93.81 127 LYS A N 1
ATOM 981 C CA . LYS A 1 127 ? -8.899 0.176 15.660 1.00 93.81 127 LYS A CA 1
ATOM 982 C C . LYS A 1 127 ? -9.321 1.482 16.324 1.00 93.81 127 LYS A C 1
ATOM 984 O O . LYS A 1 127 ? -9.813 1.450 17.445 1.00 93.81 127 LYS A O 1
ATOM 989 N N . SER A 1 128 ? -9.112 2.616 15.667 1.00 91.31 128 SER A N 1
ATOM 990 C CA . SER A 1 128 ? -9.289 3.933 16.281 1.00 91.31 128 SER A CA 1
ATOM 991 C C . SER A 1 128 ? -10.663 4.535 15.985 1.00 91.31 128 SER A C 1
ATOM 993 O O . SER A 1 128 ? -11.261 5.129 16.880 1.00 91.31 128 SER A O 1
ATOM 995 N N . VAL A 1 129 ? -11.198 4.356 14.770 1.00 90.06 129 VAL A N 1
ATOM 996 C CA . VAL A 1 129 ? -12.535 4.863 14.405 1.00 90.06 129 VAL A CA 1
ATOM 997 C C . VAL A 1 129 ? -13.618 3.906 14.892 1.00 90.06 129 VAL A C 1
ATOM 999 O O . VAL A 1 129 ? -14.502 4.311 15.639 1.00 90.06 129 VAL A O 1
ATOM 1002 N N . GLU A 1 130 ? -13.511 2.630 14.521 1.00 90.38 130 GLU A N 1
ATOM 1003 C CA . GLU A 1 130 ? -14.540 1.621 14.817 1.00 90.38 130 GLU A CA 1
ATOM 1004 C C . GLU A 1 130 ? -14.320 0.889 16.146 1.00 90.38 130 GLU A C 1
ATOM 1006 O O . GLU A 1 130 ? -15.211 0.215 16.649 1.00 90.38 130 GLU A O 1
ATOM 1011 N N . LYS A 1 131 ? -13.136 1.041 16.753 1.00 92.00 131 LYS A N 1
ATOM 1012 C CA . LYS A 1 131 ? -12.798 0.452 18.060 1.00 92.00 131 LYS A CA 1
ATOM 1013 C C . LYS A 1 131 ? -12.861 -1.078 18.080 1.00 92.00 131 LYS A C 1
ATOM 1015 O O . LYS A 1 131 ? -13.082 -1.662 19.141 1.00 92.00 131 LYS A O 1
ATOM 1020 N N . LEU A 1 132 ? -12.586 -1.726 16.943 1.00 95.25 132 LEU A N 1
ATOM 1021 C CA . LEU A 1 132 ? -12.549 -3.187 16.868 1.00 95.25 132 LEU A CA 1
ATOM 1022 C C . LEU A 1 132 ? -11.532 -3.780 17.857 1.00 95.25 132 LEU A C 1
ATOM 1024 O O . LEU A 1 132 ? -10.403 -3.298 18.043 1.00 95.25 132 LEU A O 1
ATOM 1028 N N . SER A 1 133 ? -11.935 -4.872 18.497 1.00 96.75 133 SER A N 1
ATOM 1029 C CA . SER A 1 133 ? -11.065 -5.693 19.329 1.00 96.75 133 SER A CA 1
ATOM 1030 C C . SER A 1 133 ? -10.037 -6.446 18.480 1.00 96.75 133 SER A C 1
ATOM 1032 O O . SER A 1 133 ? -10.174 -6.590 17.265 1.00 96.75 133 SER A O 1
ATOM 1034 N N . ASN A 1 134 ? -8.983 -6.960 19.115 1.00 96.62 134 ASN A N 1
ATOM 1035 C CA . ASN A 1 134 ? -7.951 -7.700 18.384 1.00 96.62 134 ASN A CA 1
ATOM 1036 C C . ASN A 1 134 ? -8.486 -9.019 17.806 1.00 96.62 134 ASN A C 1
ATOM 1038 O O . ASN A 1 134 ? -8.028 -9.439 16.750 1.00 96.62 134 ASN A O 1
ATOM 1042 N N . GLU A 1 135 ? -9.486 -9.637 18.438 1.00 96.75 135 GLU A N 1
ATOM 1043 C CA . GLU A 1 135 ? -10.115 -10.847 17.897 1.00 96.75 135 GLU A CA 1
ATOM 1044 C C . GLU A 1 135 ? -10.966 -10.528 16.656 1.00 96.75 135 GLU A C 1
ATOM 1046 O O . GLU A 1 135 ? -10.886 -11.235 15.654 1.00 96.75 135 GLU A O 1
ATOM 1051 N N . GLU A 1 136 ? -11.705 -9.413 16.665 1.00 97.88 136 GLU A N 1
ATOM 1052 C CA . GLU A 1 136 ? -12.443 -8.944 15.483 1.00 97.88 136 GLU A CA 1
ATOM 1053 C C . GLU A 1 136 ? -11.490 -8.561 14.346 1.00 97.88 136 GLU A C 1
ATOM 1055 O O . GLU A 1 136 ? -11.694 -8.967 13.204 1.00 97.88 136 GLU A O 1
ATOM 1060 N N . LEU A 1 137 ? -10.399 -7.847 14.648 1.00 98.00 137 LEU A N 1
ATOM 1061 C CA . LEU A 1 137 ? -9.361 -7.524 13.666 1.00 98.00 137 LEU A CA 1
ATOM 1062 C C . LEU A 1 137 ? -8.725 -8.788 13.080 1.00 98.00 137 LEU A C 1
ATOM 1064 O O . LEU A 1 137 ? -8.531 -8.878 11.868 1.00 98.00 137 LEU A O 1
ATOM 1068 N N . ARG A 1 138 ? -8.435 -9.789 13.916 1.00 97.88 138 ARG A N 1
ATOM 1069 C CA . ARG A 1 138 ? -7.936 -11.088 13.462 1.00 97.88 138 ARG A CA 1
ATOM 1070 C C . ARG A 1 138 ? -8.902 -11.744 12.483 1.00 97.88 138 ARG A C 1
ATOM 1072 O O . ARG A 1 138 ? -8.457 -12.213 11.434 1.00 97.88 138 ARG A O 1
ATOM 1079 N N . GLN A 1 139 ? -10.195 -11.761 12.801 1.00 97.88 139 GLN A N 1
ATOM 1080 C CA . GLN A 1 139 ? -11.221 -12.333 11.933 1.00 97.88 139 GLN A CA 1
ATOM 1081 C C . GLN A 1 139 ? -11.294 -11.584 10.595 1.00 97.88 139 GLN A C 1
ATOM 1083 O O . GLN A 1 139 ? -11.184 -12.207 9.540 1.00 97.88 139 GLN A O 1
ATOM 1088 N N . VAL A 1 140 ? -11.358 -10.251 10.629 1.00 98.12 140 VAL A N 1
ATOM 1089 C CA . VAL A 1 140 ? -11.397 -9.392 9.435 1.00 98.12 140 VAL A CA 1
ATOM 1090 C C . VAL A 1 140 ? -10.196 -9.638 8.517 1.00 98.12 140 VAL A C 1
ATOM 1092 O O . VAL A 1 140 ? -10.363 -9.878 7.321 1.00 98.12 140 VAL A O 1
ATOM 1095 N N . PHE A 1 141 ? -8.972 -9.621 9.054 1.00 97.62 141 PHE A N 1
ATOM 1096 C CA . PHE A 1 141 ? -7.770 -9.836 8.243 1.00 97.62 141 PHE A CA 1
ATOM 1097 C C . PHE A 1 141 ? -7.653 -11.284 7.744 1.00 97.62 141 PHE A C 1
ATOM 1099 O O . PHE A 1 141 ? -7.175 -11.501 6.629 1.00 97.62 141 PHE A O 1
ATOM 1106 N N . SER A 1 142 ? -8.143 -12.266 8.508 1.00 97.25 142 SER A N 1
ATOM 1107 C CA . SER A 1 142 ? -8.230 -13.662 8.055 1.00 97.25 142 SER A CA 1
ATOM 1108 C C . SER A 1 142 ? -9.184 -13.803 6.866 1.00 97.25 142 SER A C 1
ATOM 1110 O O . SER A 1 142 ? -8.852 -14.449 5.873 1.00 97.25 142 SER A O 1
ATOM 1112 N N . GLU A 1 143 ? -10.347 -13.150 6.916 1.00 97.00 143 GLU A N 1
ATOM 1113 C CA . GLU A 1 143 ? -11.307 -13.111 5.808 1.00 97.00 143 GLU A CA 1
ATOM 1114 C C . GLU A 1 143 ? -10.741 -12.397 4.581 1.00 97.00 143 GLU A C 1
ATOM 1116 O O . GLU A 1 143 ? -10.863 -12.892 3.459 1.00 97.00 143 GLU A O 1
ATOM 1121 N N . TRP A 1 144 ? -10.061 -11.265 4.772 1.00 96.44 144 TRP A N 1
ATOM 1122 C CA . TRP A 1 144 ? -9.391 -10.555 3.682 1.00 96.44 144 TRP A CA 1
ATOM 1123 C C . TRP A 1 144 ? -8.332 -11.424 3.001 1.00 96.44 144 TRP A C 1
ATOM 1125 O O . TRP A 1 144 ? -8.213 -11.383 1.770 1.00 96.44 144 TRP A O 1
ATOM 1135 N N . ASN A 1 145 ? -7.609 -12.237 3.777 1.00 94.56 145 ASN A N 1
ATOM 1136 C CA . ASN A 1 145 ? -6.614 -13.163 3.249 1.00 94.56 145 ASN A CA 1
ATOM 1137 C C . ASN A 1 145 ? -7.232 -14.320 2.451 1.00 94.56 145 ASN A C 1
ATOM 1139 O O . ASN A 1 145 ? -6.565 -14.883 1.597 1.00 94.56 145 ASN A O 1
ATOM 1143 N N . ASN A 1 146 ? -8.505 -14.650 2.674 1.00 92.75 146 ASN A N 1
ATOM 1144 C CA . ASN A 1 146 ? -9.237 -15.638 1.873 1.00 92.75 146 ASN A CA 1
ATOM 1145 C C . ASN A 1 146 ? -9.836 -15.047 0.582 1.00 92.75 146 ASN A C 1
ATOM 1147 O O . ASN A 1 146 ? -10.531 -15.744 -0.157 1.00 92.75 146 ASN A O 1
ATOM 1151 N N . GLY A 1 147 ? -9.589 -13.764 0.300 1.00 89.88 147 GLY A N 1
ATOM 1152 C CA . GLY A 1 147 ? -10.144 -13.056 -0.848 1.00 89.88 147 GLY A CA 1
ATOM 1153 C C . GLY A 1 147 ? -9.093 -12.334 -1.688 1.00 89.88 147 GLY A C 1
ATOM 1154 O O . GLY A 1 147 ? -7.956 -12.768 -1.841 1.00 89.88 147 GLY A O 1
ATOM 1155 N N . ILE A 1 148 ? -9.487 -11.185 -2.244 1.00 86.75 148 ILE A N 1
ATOM 1156 C CA . ILE A 1 148 ? -8.666 -10.395 -3.183 1.00 86.75 148 ILE A CA 1
ATOM 1157 C C . ILE A 1 148 ? -7.395 -9.791 -2.563 1.00 86.75 148 ILE A C 1
ATOM 1159 O O . ILE A 1 148 ? -6.557 -9.265 -3.286 1.00 86.75 148 ILE A O 1
ATOM 1163 N N . LEU A 1 149 ? -7.276 -9.802 -1.233 1.00 90.50 149 LEU A N 1
ATOM 1164 C CA . LEU A 1 149 ? -6.107 -9.303 -0.508 1.00 90.50 149 LEU A CA 1
ATOM 1165 C C . LEU A 1 149 ? -5.160 -10.428 -0.066 1.00 90.50 149 LEU A C 1
ATOM 1167 O O . LEU A 1 149 ? -4.182 -10.128 0.624 1.00 90.50 149 LEU A O 1
ATOM 1171 N N . LEU A 1 150 ? -5.422 -11.680 -0.477 1.00 89.38 150 LEU A N 1
ATOM 1172 C CA . LEU A 1 150 ? -4.577 -12.844 -0.204 1.00 89.38 150 LEU A CA 1
ATOM 1173 C C . LEU A 1 150 ? -3.103 -12.493 -0.397 1.00 89.38 150 LEU A C 1
ATOM 1175 O O . LEU A 1 150 ? -2.635 -12.275 -1.515 1.00 89.38 150 LEU A O 1
ATOM 1179 N N . SER A 1 151 ? -2.367 -12.416 0.706 1.00 86.44 151 SER A N 1
ATOM 1180 C CA . SER A 1 151 ? -0.943 -12.121 0.685 1.00 86.44 151 SER A CA 1
ATOM 1181 C C . SER A 1 151 ? -0.304 -12.443 2.027 1.00 86.44 151 SER A C 1
ATOM 1183 O O . SER A 1 151 ? -0.921 -12.286 3.078 1.00 86.44 151 SER A O 1
ATOM 1185 N N . PHE A 1 152 ? 0.976 -12.814 2.005 1.00 87.81 152 PHE A N 1
ATOM 1186 C CA . PHE A 1 152 ? 1.694 -13.197 3.221 1.00 87.81 152 PHE A CA 1
ATOM 1187 C C . PHE A 1 152 ? 1.687 -12.094 4.295 1.00 87.81 152 PHE A C 1
ATOM 1189 O O . PHE A 1 152 ? 1.618 -12.392 5.480 1.00 87.81 152 PHE A O 1
ATOM 1196 N N . LEU A 1 153 ? 1.719 -10.811 3.904 1.00 90.81 153 LEU A N 1
ATOM 1197 C CA . LEU A 1 153 ? 1.646 -9.710 4.872 1.00 90.81 153 LEU A CA 1
ATOM 1198 C C . LEU A 1 153 ? 0.278 -9.624 5.568 1.00 90.81 153 LEU A C 1
ATOM 1200 O O . LEU A 1 153 ? 0.240 -9.330 6.754 1.00 90.81 153 LEU A O 1
ATOM 1204 N N . ILE A 1 154 ? -0.823 -9.907 4.866 1.00 93.62 154 ILE A N 1
ATOM 1205 C CA . ILE A 1 154 ? -2.163 -9.930 5.470 1.00 93.62 154 ILE A CA 1
ATOM 1206 C C . ILE A 1 154 ? -2.302 -11.139 6.405 1.00 93.62 154 ILE A C 1
ATOM 1208 O O . ILE A 1 154 ? -2.807 -10.984 7.514 1.00 93.62 154 ILE A O 1
ATOM 1212 N N . GLU A 1 155 ? -1.787 -12.306 6.000 1.00 92.38 155 GLU A N 1
ATOM 1213 C CA . GLU A 1 155 ? -1.736 -13.525 6.823 1.00 92.38 155 GLU A CA 1
ATOM 1214 C C . GLU A 1 155 ? -1.031 -13.280 8.162 1.00 92.38 155 GLU A C 1
ATOM 1216 O O . GLU A 1 155 ? -1.628 -13.455 9.223 1.00 92.38 155 GLU A O 1
ATOM 1221 N N . ILE A 1 156 ? 0.219 -12.799 8.130 1.00 93.75 156 ILE A N 1
ATOM 1222 C CA . ILE A 1 156 ? 0.967 -12.568 9.371 1.00 93.75 156 ILE A CA 1
ATOM 1223 C C . ILE A 1 156 ? 0.341 -11.459 10.219 1.00 93.75 156 ILE A C 1
ATOM 1225 O O . ILE A 1 156 ? 0.474 -11.493 11.437 1.00 93.75 156 ILE A O 1
ATOM 1229 N N . THR A 1 157 ? -0.327 -10.475 9.608 1.00 96.12 157 THR A N 1
ATOM 1230 C CA . THR A 1 157 ? -1.055 -9.441 10.351 1.00 96.12 157 THR A CA 1
ATOM 1231 C C . THR A 1 157 ? -2.230 -10.047 11.116 1.00 96.12 157 THR A C 1
ATOM 1233 O O . THR A 1 157 ? -2.387 -9.742 12.297 1.00 96.12 157 THR A O 1
ATOM 1236 N N . ALA A 1 158 ? -2.997 -10.951 10.497 1.00 96.00 158 ALA A N 1
ATOM 1237 C CA . ALA A 1 158 ? -4.052 -11.690 11.188 1.00 96.00 158 ALA A CA 1
ATOM 1238 C C . ALA A 1 158 ? -3.488 -12.517 12.357 1.00 96.00 158 ALA A C 1
ATOM 1240 O O . ALA A 1 158 ? -4.001 -12.439 13.474 1.00 96.00 158 ALA A O 1
ATOM 1241 N N . ASP A 1 159 ? -2.391 -13.246 12.131 1.00 94.94 159 ASP A N 1
ATOM 1242 C CA . ASP A 1 159 ? -1.731 -14.032 13.179 1.00 94.94 159 ASP A CA 1
ATOM 1243 C C . ASP A 1 159 ? -1.267 -13.157 14.349 1.00 94.94 159 ASP A C 1
ATOM 1245 O O . ASP A 1 159 ? -1.485 -13.517 15.506 1.00 94.94 159 ASP A O 1
ATOM 1249 N N . ILE A 1 160 ? -0.666 -11.992 14.063 1.00 95.81 160 ILE A N 1
ATOM 1250 C CA . ILE A 1 160 ? -0.160 -11.048 15.072 1.00 95.81 160 ILE A CA 1
ATOM 1251 C C . ILE A 1 160 ? -1.264 -10.608 16.035 1.00 95.81 160 ILE A C 1
ATOM 1253 O O . ILE A 1 160 ? -1.012 -10.543 17.240 1.00 95.81 160 ILE A O 1
ATOM 1257 N N . PHE A 1 161 ? -2.478 -10.350 15.542 1.00 96.75 161 PHE A N 1
ATOM 1258 C CA . PHE A 1 161 ? -3.601 -9.961 16.397 1.00 96.75 161 PHE A CA 1
ATOM 1259 C C . PHE A 1 161 ? -4.007 -11.053 17.396 1.00 96.75 161 PHE A C 1
ATOM 1261 O O . PHE A 1 161 ? -4.514 -10.731 18.466 1.00 96.75 161 PHE A O 1
ATOM 1268 N N . GLY A 1 162 ? -3.736 -12.328 17.097 1.00 93.44 162 GLY A N 1
ATOM 1269 C CA . GLY A 1 162 ? -4.001 -13.455 17.997 1.00 93.44 162 GLY A CA 1
ATOM 1270 C C . GLY A 1 162 ? -2.896 -13.738 19.022 1.00 93.44 162 GLY A C 1
ATOM 1271 O O . GLY A 1 162 ? -3.074 -14.600 19.887 1.00 93.44 162 GLY A O 1
ATOM 1272 N N . ILE A 1 163 ? -1.747 -13.055 18.952 1.00 94.19 163 ILE A N 1
ATOM 1273 C CA . ILE A 1 163 ? -0.617 -13.314 19.853 1.00 94.19 163 ILE A CA 1
ATOM 1274 C C . ILE A 1 163 ? -0.870 -12.647 21.207 1.00 94.19 163 ILE A C 1
ATOM 1276 O O . ILE A 1 163 ? -0.831 -11.422 21.333 1.00 94.19 163 ILE A O 1
ATOM 1280 N N . LYS A 1 164 ? -1.071 -13.467 22.240 1.00 93.38 164 LYS A N 1
ATOM 1281 C CA . LYS A 1 164 ? -1.140 -13.012 23.636 1.00 93.38 164 LYS A CA 1
ATOM 1282 C C . LYS A 1 164 ? 0.235 -12.584 24.146 1.00 93.38 164 LYS A C 1
ATOM 1284 O O . LYS A 1 164 ? 1.250 -13.148 23.732 1.00 93.38 164 LYS A O 1
ATOM 1289 N N . ASP A 1 165 ? 0.261 -11.596 25.035 1.00 92.19 165 ASP A N 1
ATOM 1290 C CA . ASP A 1 165 ? 1.501 -11.199 25.706 1.00 92.19 165 ASP A CA 1
ATOM 1291 C C . ASP A 1 165 ? 1.983 -12.317 26.647 1.00 92.19 165 ASP A C 1
ATOM 1293 O O . ASP A 1 165 ? 1.193 -12.911 27.377 1.00 92.19 165 ASP A O 1
ATOM 1297 N N . ASP A 1 166 ? 3.282 -12.628 26.623 1.00 90.38 166 ASP A N 1
ATOM 1298 C CA . ASP A 1 166 ? 3.869 -13.682 27.466 1.00 90.38 166 ASP A CA 1
ATOM 1299 C C . ASP A 1 166 ? 4.269 -13.173 28.862 1.00 90.38 166 ASP A C 1
ATOM 1301 O O . ASP A 1 166 ? 4.709 -13.954 29.708 1.00 90.38 166 ASP A O 1
ATOM 1305 N N . LYS A 1 167 ? 4.110 -11.867 29.109 1.00 88.62 167 LYS A N 1
ATOM 1306 C CA . LYS A 1 167 ? 4.514 -11.174 30.341 1.00 88.62 167 LYS A CA 1
ATOM 1307 C C . LYS A 1 167 ? 3.368 -10.504 31.096 1.00 88.62 167 LYS A C 1
ATOM 1309 O O . LYS A 1 167 ? 3.619 -9.922 32.152 1.00 88.62 167 LYS A O 1
ATOM 1314 N N . GLY A 1 168 ? 2.140 -10.580 30.598 1.00 86.50 168 GLY A N 1
ATOM 1315 C CA . GLY A 1 168 ? 1.003 -9.890 31.190 1.00 86.50 168 GLY A CA 1
ATOM 1316 C C . GLY A 1 168 ? -0.311 -10.176 30.477 1.00 86.50 168 GLY A C 1
ATOM 1317 O O . GLY A 1 168 ? -0.409 -11.058 29.628 1.00 86.50 168 GLY A O 1
ATOM 1318 N N . GLU A 1 169 ? -1.341 -9.424 30.854 1.00 89.00 169 GLU A N 1
ATOM 1319 C CA . GLU A 1 169 ? -2.660 -9.514 30.234 1.00 89.00 169 GLU A CA 1
ATOM 1320 C C . GLU A 1 169 ? -2.738 -8.711 28.926 1.00 89.00 169 GLU A C 1
ATOM 1322 O O . GLU A 1 169 ? -2.108 -7.658 28.762 1.00 89.00 169 GLU A O 1
ATOM 1327 N N . GLY A 1 170 ? -3.576 -9.196 28.009 1.00 91.44 170 GLY A N 1
ATOM 1328 C CA . GLY A 1 170 ? -3.813 -8.593 26.700 1.00 91.44 170 GLY A CA 1
ATOM 1329 C C . GLY A 1 170 ? -2.985 -9.224 25.581 1.00 91.44 170 GLY A C 1
ATOM 1330 O O . GLY A 1 170 ? -2.546 -10.375 25.663 1.00 91.44 170 GLY A O 1
ATOM 1331 N N . TYR A 1 171 ? -2.815 -8.471 24.499 1.00 93.69 171 TYR A N 1
ATOM 1332 C CA . TYR A 1 171 ? -2.158 -8.934 23.281 1.00 93.69 171 TYR A CA 1
ATOM 1333 C C . TYR A 1 171 ? -0.806 -8.258 23.092 1.00 93.69 171 TYR A C 1
ATOM 1335 O O . TYR A 1 171 ? -0.614 -7.097 23.456 1.00 93.69 171 TYR A O 1
ATOM 1343 N N . LEU A 1 172 ? 0.127 -8.983 22.475 1.00 92.69 172 LEU A N 1
ATOM 1344 C CA . LEU A 1 172 ? 1.492 -8.517 22.255 1.00 92.69 172 LEU A CA 1
ATOM 1345 C C . LEU A 1 172 ? 1.521 -7.217 21.443 1.00 92.69 172 LEU A C 1
ATOM 1347 O O . LEU A 1 172 ? 2.277 -6.310 21.779 1.00 92.69 172 LEU A O 1
ATOM 1351 N N . VAL A 1 173 ? 0.691 -7.112 20.400 1.00 92.25 173 VAL A N 1
ATOM 1352 C CA . VAL A 1 173 ? 0.663 -5.956 19.486 1.00 92.25 173 VAL A CA 1
ATOM 1353 C C . VAL A 1 173 ? 0.397 -4.631 20.210 1.00 92.25 173 VAL A C 1
ATOM 1355 O O . VAL A 1 173 ? 1.035 -3.635 19.885 1.00 92.25 173 VAL A O 1
ATOM 1358 N N . ASP A 1 174 ? -0.428 -4.640 21.261 1.00 91.25 174 ASP A N 1
ATOM 1359 C CA . ASP A 1 174 ? -0.767 -3.447 22.052 1.00 91.25 174 ASP A CA 1
ATOM 1360 C C . ASP A 1 174 ? 0.371 -3.011 22.993 1.00 91.25 174 ASP A C 1
ATOM 1362 O O . ASP A 1 174 ? 0.344 -1.920 23.563 1.00 91.25 174 ASP A O 1
ATOM 1366 N N . LYS A 1 175 ? 1.368 -3.879 23.201 1.00 89.44 175 LYS A N 1
ATOM 1367 C CA . LYS A 1 175 ? 2.536 -3.635 24.064 1.00 89.44 175 LYS A CA 1
ATOM 1368 C C . LYS A 1 175 ? 3.807 -3.351 23.264 1.00 89.44 175 LYS A C 1
ATOM 1370 O O . LYS A 1 175 ? 4.828 -2.976 23.845 1.00 89.44 175 LYS A O 1
ATOM 1375 N N . VAL A 1 176 ? 3.782 -3.546 21.943 1.00 88.00 176 VAL A N 1
ATOM 1376 C CA . VAL A 1 176 ? 4.926 -3.258 21.075 1.00 88.00 176 VAL A CA 1
ATOM 1377 C C . VAL A 1 176 ? 5.109 -1.748 20.976 1.00 88.00 176 VAL A C 1
ATOM 1379 O O . VAL A 1 176 ? 4.194 -1.013 20.623 1.00 88.00 176 VAL A O 1
ATOM 1382 N N . LEU A 1 177 ? 6.329 -1.288 21.255 1.00 83.19 177 LEU A N 1
ATOM 1383 C CA . LEU A 1 177 ? 6.691 0.113 21.084 1.00 83.19 177 LEU A CA 1
ATOM 1384 C C . LEU A 1 177 ? 6.511 0.531 19.616 1.00 83.19 177 LEU A C 1
ATOM 1386 O O . LEU A 1 177 ? 7.112 -0.063 18.717 1.00 83.19 177 LEU A O 1
ATOM 1390 N N . ASP A 1 178 ? 5.751 1.599 19.396 1.00 78.50 178 ASP A N 1
ATOM 1391 C CA . ASP A 1 178 ? 5.371 2.183 18.105 1.00 78.50 178 ASP A 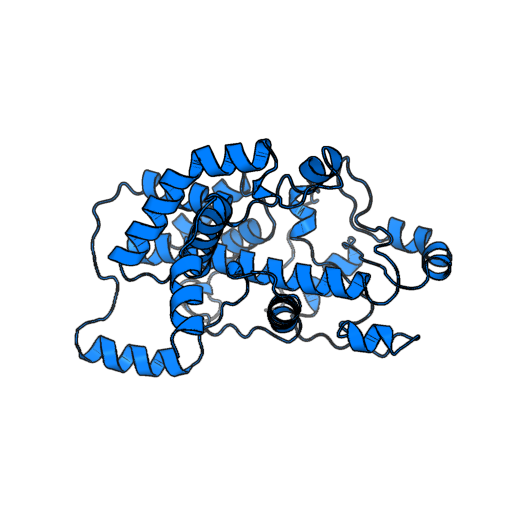CA 1
ATOM 1392 C C . ASP A 1 178 ? 6.528 2.967 17.444 1.00 78.50 178 ASP A C 1
ATOM 1394 O O . ASP A 1 178 ? 6.423 4.128 17.036 1.00 78.50 178 ASP A O 1
ATOM 1398 N N . LYS A 1 179 ? 7.686 2.309 17.336 1.00 73.62 179 LYS A N 1
ATOM 1399 C CA . LYS A 1 179 ? 8.901 2.841 16.717 1.00 73.62 179 LYS A CA 1
ATOM 1400 C C . LYS A 1 179 ? 9.364 1.951 15.578 1.00 73.62 179 LYS A C 1
ATOM 1402 O O . LYS A 1 179 ? 10.095 0.976 15.761 1.00 73.62 179 LYS A O 1
ATOM 1407 N N . THR A 1 180 ? 9.012 2.350 14.364 1.00 68.25 180 THR A N 1
ATOM 1408 C CA . THR A 1 180 ? 9.521 1.737 13.138 1.00 68.25 180 THR A CA 1
ATOM 1409 C C . THR A 1 180 ? 10.721 2.522 12.621 1.00 68.25 180 THR A C 1
ATOM 1411 O O . THR A 1 180 ? 10.639 3.728 12.402 1.00 68.25 180 THR A O 1
ATOM 1414 N N . ARG A 1 181 ? 11.850 1.850 12.371 1.00 63.94 181 ARG A N 1
ATOM 1415 C CA . ARG A 1 181 ? 13.011 2.461 11.706 1.00 63.94 181 ARG A CA 1
ATOM 1416 C C . ARG A 1 181 ? 13.210 1.823 10.339 1.00 63.94 181 ARG A C 1
ATOM 1418 O O . ARG A 1 181 ? 13.610 0.661 10.267 1.00 63.94 181 ARG A O 1
ATOM 1425 N N . MET A 1 182 ? 13.027 2.597 9.269 1.00 65.62 182 MET A N 1
ATOM 1426 C CA . MET A 1 182 ? 13.456 2.188 7.929 1.00 65.62 182 MET A CA 1
ATOM 1427 C C . MET A 1 182 ? 14.979 2.007 7.931 1.00 65.62 182 MET A C 1
ATOM 1429 O O . MET A 1 182 ? 15.742 2.967 8.069 1.00 65.62 182 MET A O 1
ATOM 1433 N N . LYS A 1 183 ? 15.453 0.765 7.812 1.00 62.56 183 LYS A N 1
ATOM 1434 C CA . LYS A 1 183 ? 16.890 0.475 7.710 1.00 62.56 183 LYS A CA 1
ATOM 1435 C C . LYS A 1 183 ? 17.331 0.513 6.248 1.00 62.56 183 LYS A C 1
ATOM 1437 O O . LYS A 1 183 ? 16.752 -0.189 5.422 1.00 62.56 183 LYS A O 1
ATOM 1442 N N . GLY A 1 184 ? 18.403 1.263 5.963 1.00 68.12 184 GLY A N 1
ATOM 1443 C CA . GLY A 1 184 ? 19.206 1.221 4.728 1.00 68.12 184 GLY A CA 1
ATOM 1444 C C . GLY A 1 184 ? 18.402 1.175 3.424 1.00 68.12 184 GLY A C 1
ATOM 1445 O O . GLY A 1 184 ? 18.084 2.207 2.847 1.00 68.12 184 GLY A O 1
ATOM 1446 N N . THR A 1 185 ? 18.069 -0.038 2.980 1.00 67.06 185 THR A N 1
ATOM 1447 C CA . THR A 1 185 ? 17.473 -0.355 1.672 1.00 67.06 185 THR A CA 1
ATOM 1448 C C . THR A 1 185 ? 16.125 0.303 1.357 1.00 67.06 185 THR A C 1
ATOM 1450 O O . THR A 1 185 ? 15.911 0.679 0.210 1.00 67.06 185 THR A O 1
ATOM 1453 N N . GLY A 1 186 ? 15.232 0.494 2.338 1.00 70.94 186 GLY A N 1
ATOM 1454 C CA . GLY A 1 186 ? 13.963 1.200 2.091 1.00 70.94 186 GLY A CA 1
ATOM 1455 C C . GLY A 1 186 ? 14.199 2.680 1.772 1.00 70.94 186 GLY A C 1
ATOM 1456 O O . GLY A 1 186 ? 13.670 3.207 0.798 1.00 70.94 186 GLY A O 1
ATOM 1457 N N . LYS A 1 187 ? 15.098 3.322 2.534 1.00 80.75 187 LYS A N 1
ATOM 1458 C CA . LYS A 1 187 ? 15.521 4.711 2.308 1.00 80.75 187 LYS A CA 1
ATOM 1459 C C . LYS A 1 187 ? 16.171 4.882 0.934 1.00 80.75 187 LYS A C 1
ATOM 1461 O O . LYS A 1 187 ? 15.897 5.867 0.260 1.00 80.75 187 LYS A O 1
ATOM 1466 N N . TRP A 1 188 ? 16.995 3.922 0.511 1.00 84.19 188 TRP A N 1
ATOM 1467 C CA . TRP A 1 188 ? 17.631 3.956 -0.806 1.00 84.19 188 TRP A CA 1
ATOM 1468 C C . TRP A 1 188 ? 16.614 4.005 -1.942 1.00 84.19 188 TRP A C 1
ATOM 1470 O O . TRP A 1 188 ? 16.808 4.788 -2.857 1.00 84.19 188 TRP A O 1
ATOM 1480 N N . THR A 1 189 ? 15.503 3.268 -1.850 1.00 86.62 189 THR A N 1
ATOM 1481 C CA . THR A 1 189 ? 14.452 3.321 -2.885 1.00 86.62 189 THR A CA 1
ATOM 1482 C C . THR A 1 189 ? 13.891 4.732 -3.040 1.00 86.62 189 THR A C 1
ATOM 1484 O O . THR A 1 189 ? 13.769 5.225 -4.154 1.00 86.62 189 THR A O 1
ATOM 1487 N N . VAL A 1 190 ? 13.606 5.410 -1.924 1.00 86.69 190 VAL A N 1
ATOM 1488 C CA . VAL A 1 190 ? 13.080 6.786 -1.929 1.00 86.69 190 VAL A CA 1
ATOM 1489 C C . VAL A 1 190 ? 14.113 7.773 -2.477 1.00 86.69 190 VAL A C 1
ATOM 1491 O O . VAL A 1 190 ? 13.770 8.651 -3.262 1.00 86.69 190 VAL A O 1
ATOM 1494 N N . GLN A 1 191 ? 15.384 7.618 -2.095 1.00 88.19 191 GLN A N 1
ATOM 1495 C CA . GLN A 1 191 ? 16.472 8.461 -2.601 1.00 88.19 191 GLN A CA 1
ATOM 1496 C C . GLN A 1 191 ? 16.665 8.287 -4.110 1.00 88.19 191 GLN A C 1
ATOM 1498 O O . GLN A 1 191 ? 16.744 9.274 -4.829 1.00 88.19 191 GLN A O 1
ATOM 1503 N N . GLN A 1 192 ? 16.662 7.044 -4.592 1.00 90.56 192 GLN A N 1
ATOM 1504 C CA . GLN A 1 192 ? 16.782 6.744 -6.018 1.00 90.56 192 GLN A CA 1
ATOM 1505 C C . GLN A 1 192 ? 15.574 7.236 -6.815 1.00 90.56 192 GLN A C 1
ATOM 1507 O O . GLN A 1 192 ? 15.742 7.768 -7.906 1.00 90.56 192 GLN A O 1
ATOM 1512 N N . ALA A 1 193 ? 14.361 7.116 -6.270 1.00 88.81 193 ALA A N 1
ATOM 1513 C CA . ALA A 1 193 ? 13.168 7.679 -6.895 1.00 88.81 193 ALA A CA 1
ATOM 1514 C C . ALA A 1 193 ? 13.300 9.203 -7.068 1.00 88.81 193 ALA A C 1
ATOM 1516 O O . ALA A 1 193 ? 13.039 9.719 -8.151 1.00 88.81 193 ALA A O 1
ATOM 1517 N N . ALA A 1 194 ? 13.787 9.909 -6.042 1.00 88.56 194 ALA A N 1
ATOM 1518 C CA . ALA A 1 194 ? 14.043 11.344 -6.123 1.00 88.56 194 ALA A CA 1
ATOM 1519 C C . ALA A 1 194 ? 15.137 11.696 -7.150 1.00 88.56 194 ALA A C 1
ATOM 1521 O O . ALA A 1 194 ? 14.933 12.594 -7.962 1.00 88.56 194 ALA A O 1
ATOM 1522 N N . GLU A 1 195 ? 16.262 10.974 -7.160 1.00 91.44 195 GLU A N 1
ATOM 1523 C CA . GLU A 1 195 ? 17.354 11.176 -8.129 1.00 91.44 195 GLU A CA 1
ATOM 1524 C C . GLU A 1 195 ? 16.894 10.968 -9.580 1.00 91.44 195 GLU A C 1
ATOM 1526 O O . GLU A 1 195 ? 17.267 11.734 -10.466 1.00 91.44 195 GLU A O 1
ATOM 1531 N N . LEU A 1 196 ? 16.033 9.977 -9.823 1.00 91.31 196 LEU A N 1
ATOM 1532 C CA . LEU A 1 196 ? 15.472 9.681 -11.144 1.00 91.31 196 LEU A CA 1
ATOM 1533 C C . LEU A 1 196 ? 14.242 10.533 -11.491 1.00 91.31 196 LEU A C 1
ATOM 1535 O O . LEU A 1 196 ? 13.649 10.337 -12.549 1.00 91.31 196 LEU A O 1
ATOM 1539 N N . SER A 1 197 ? 13.840 11.464 -10.618 1.00 90.19 197 SER A N 1
ATOM 1540 C CA . SER A 1 197 ? 12.616 12.265 -10.774 1.00 90.19 197 SER A CA 1
ATOM 1541 C C . SER A 1 197 ? 11.346 11.414 -10.960 1.00 90.19 197 SER A C 1
ATOM 1543 O O . SER A 1 197 ? 10.411 11.799 -11.661 1.00 90.19 197 SER A O 1
ATOM 1545 N N . VAL A 1 198 ? 11.299 10.247 -10.312 1.00 89.69 198 VAL A N 1
ATOM 1546 C CA . VAL A 1 198 ? 10.149 9.339 -10.290 1.00 89.69 198 VAL A CA 1
ATOM 1547 C C . VAL A 1 198 ? 9.367 9.548 -8.996 1.00 89.69 198 VAL A C 1
ATOM 1549 O O . VAL A 1 198 ? 9.895 9.419 -7.893 1.00 89.69 198 VAL A O 1
ATOM 1552 N N . ALA A 1 199 ? 8.073 9.835 -9.114 1.00 85.81 199 ALA A N 1
ATOM 1553 C CA . ALA A 1 199 ? 7.201 9.969 -7.954 1.00 85.81 199 ALA A CA 1
ATOM 1554 C C . ALA A 1 199 ? 6.932 8.597 -7.303 1.00 85.81 199 ALA A C 1
ATOM 1556 O O . ALA A 1 199 ? 6.308 7.730 -7.911 1.00 85.81 199 ALA A O 1
ATOM 1557 N N . ALA A 1 200 ? 7.360 8.426 -6.047 1.00 85.06 200 ALA A N 1
ATOM 1558 C CA . ALA A 1 200 ? 7.101 7.234 -5.227 1.00 85.06 200 ALA A CA 1
ATOM 1559 C C . ALA A 1 200 ? 6.551 7.603 -3.828 1.00 85.06 200 ALA A C 1
ATOM 1561 O O . ALA A 1 200 ? 7.165 7.278 -2.806 1.00 85.06 200 ALA A O 1
ATOM 1562 N N . PRO A 1 201 ? 5.415 8.323 -3.753 1.00 84.62 201 PRO A N 1
ATOM 1563 C CA . PRO A 1 201 ? 4.960 8.954 -2.514 1.00 84.62 201 PRO A CA 1
ATOM 1564 C C . PRO A 1 201 ? 4.552 7.951 -1.422 1.00 84.62 201 PRO A C 1
ATOM 1566 O O . PRO A 1 201 ? 4.795 8.198 -0.244 1.00 84.62 201 PRO A O 1
ATOM 1569 N N . THR A 1 202 ? 4.027 6.785 -1.804 1.00 84.00 202 THR A N 1
ATOM 1570 C CA . THR A 1 202 ? 3.574 5.724 -0.888 1.00 84.00 202 THR A CA 1
ATOM 1571 C C . THR A 1 202 ? 4.712 5.112 -0.058 1.00 84.00 202 THR A C 1
ATOM 1573 O O . THR A 1 202 ? 4.480 4.603 1.032 1.00 84.00 202 THR A O 1
ATOM 1576 N N . ILE A 1 203 ? 5.956 5.154 -0.555 1.00 79.38 203 ILE A N 1
ATOM 1577 C CA . ILE A 1 203 ? 7.125 4.503 0.072 1.00 79.38 203 ILE A CA 1
ATOM 1578 C C . ILE A 1 203 ? 7.844 5.448 1.056 1.00 79.38 203 ILE A C 1
ATOM 1580 O O . ILE A 1 203 ? 8.590 5.001 1.926 1.00 79.38 203 ILE A O 1
ATOM 1584 N N . ALA A 1 204 ? 7.637 6.762 0.946 1.00 65.31 204 ALA A N 1
ATOM 1585 C CA . ALA A 1 204 ? 8.450 7.789 1.605 1.00 65.31 204 ALA A CA 1
ATOM 1586 C C . ALA A 1 204 ? 8.134 8.026 3.100 1.00 65.31 204 ALA A C 1
ATOM 1588 O O . ALA A 1 204 ? 8.408 9.105 3.625 1.00 65.31 204 ALA A O 1
ATOM 1589 N N . LEU A 1 205 ? 7.549 7.049 3.796 1.00 64.88 205 LEU A N 1
ATOM 1590 C CA . LEU A 1 205 ? 6.811 7.295 5.034 1.00 64.88 205 LEU A CA 1
ATOM 1591 C C . LEU A 1 205 ? 7.533 6.778 6.283 1.00 64.88 205 LEU A C 1
ATOM 1593 O O . LEU A 1 205 ? 7.990 5.640 6.356 1.00 64.88 205 LEU A O 1
ATOM 1597 N N . GLY A 1 206 ? 7.627 7.652 7.283 1.00 63.19 206 GLY A N 1
ATOM 1598 C CA . GLY A 1 206 ? 8.173 7.363 8.603 1.00 63.19 206 GLY A CA 1
ATOM 1599 C C . GLY A 1 206 ? 8.225 8.635 9.443 1.00 63.19 206 GLY A C 1
ATOM 1600 O O . GLY A 1 206 ? 8.891 9.602 9.073 1.00 63.19 206 GLY A O 1
ATOM 1601 N N . LEU A 1 207 ? 7.516 8.646 10.570 1.00 63.50 207 LEU A N 1
ATOM 1602 C CA . LEU A 1 207 ? 7.545 9.768 11.506 1.00 63.50 207 LEU A CA 1
ATOM 1603 C C . LEU A 1 207 ? 8.725 9.631 12.469 1.00 63.50 207 LEU A C 1
ATOM 1605 O O . LEU A 1 207 ? 9.118 8.526 12.848 1.00 63.50 207 LEU A O 1
ATOM 1609 N N . LYS A 1 208 ? 9.298 10.770 12.858 1.00 69.31 208 LYS A N 1
ATOM 1610 C CA . LYS A 1 208 ? 10.409 10.824 13.809 1.00 69.31 208 LYS A CA 1
ATOM 1611 C C . LYS A 1 208 ? 9.912 10.930 15.257 1.00 69.31 208 LYS A C 1
ATOM 1613 O O . LYS A 1 208 ? 8.727 11.159 15.501 1.00 69.31 208 LYS A O 1
ATOM 1618 N N . ASP A 1 209 ? 10.829 10.775 16.210 1.00 75.44 209 ASP A N 1
ATOM 1619 C CA . ASP A 1 209 ? 10.548 10.782 17.654 1.00 75.44 209 ASP A CA 1
ATOM 1620 C C . ASP A 1 209 ? 9.949 12.114 18.150 1.00 75.44 209 ASP A C 1
ATOM 1622 O O . ASP A 1 209 ? 9.186 12.125 19.114 1.00 75.44 209 ASP A O 1
ATOM 1626 N N . GLU A 1 210 ? 10.206 13.221 17.449 1.00 81.00 210 GLU A N 1
ATOM 1627 C CA . GLU A 1 210 ? 9.656 14.555 17.712 1.00 81.00 210 GLU A CA 1
ATOM 1628 C C . GLU A 1 210 ? 8.114 14.565 17.745 1.00 81.00 210 GLU A C 1
ATOM 1630 O O . GLU A 1 210 ? 7.517 15.425 18.397 1.00 81.00 210 GLU A O 1
ATOM 1635 N N . ARG A 1 211 ? 7.451 13.576 17.120 1.00 84.44 211 ARG A N 1
ATOM 1636 C CA . ARG A 1 211 ? 5.990 13.414 17.192 1.00 84.44 211 ARG A CA 1
ATOM 1637 C C . ARG A 1 211 ? 5.475 13.234 18.622 1.00 84.44 211 ARG A C 1
ATOM 1639 O O . ARG A 1 211 ? 4.350 13.629 18.901 1.00 84.44 211 ARG A O 1
ATOM 1646 N N . ILE A 1 212 ? 6.270 12.636 19.516 1.00 85.00 212 ILE A N 1
ATOM 1647 C CA . ILE A 1 212 ? 5.863 12.364 20.903 1.00 85.00 212 ILE A CA 1
ATOM 1648 C C . ILE A 1 212 ? 5.730 13.683 21.667 1.00 85.00 212 ILE A C 1
ATOM 1650 O O . ILE A 1 212 ? 4.746 13.900 22.372 1.00 85.00 212 ILE A O 1
ATOM 1654 N N . GLU A 1 213 ? 6.690 14.591 21.489 1.00 87.38 213 GLU A N 1
ATOM 1655 C CA . GLU A 1 213 ? 6.625 15.920 22.097 1.00 87.38 213 GLU A CA 1
ATOM 1656 C C . GLU A 1 213 ? 5.494 16.753 21.487 1.00 87.38 213 GLU A C 1
ATOM 1658 O O . GLU A 1 213 ? 4.724 17.370 22.223 1.00 87.38 213 GLU A O 1
ATOM 1663 N N . ALA A 1 214 ? 5.309 16.696 20.163 1.00 86.75 214 ALA A N 1
ATOM 1664 C CA . ALA A 1 214 ? 4.170 17.340 19.512 1.00 86.75 214 ALA A CA 1
ATOM 1665 C C . ALA A 1 214 ? 2.826 16.830 20.071 1.00 86.75 214 ALA A C 1
ATOM 1667 O O . ALA A 1 214 ? 1.955 17.633 20.405 1.00 86.75 214 ALA A O 1
ATOM 1668 N N . ALA A 1 215 ? 2.672 15.515 20.258 1.00 88.31 215 ALA A N 1
ATOM 1669 C CA . ALA A 1 215 ? 1.454 14.925 20.811 1.00 88.31 215 ALA A CA 1
ATOM 1670 C C . ALA A 1 215 ? 1.134 15.462 22.217 1.00 88.31 215 ALA A C 1
ATOM 1672 O O . ALA A 1 215 ? -0.016 15.817 22.482 1.00 88.31 215 ALA A O 1
ATOM 1673 N N . LYS A 1 216 ? 2.135 15.607 23.099 1.00 90.00 216 LYS A N 1
ATOM 1674 C CA . LYS A 1 216 ? 1.953 16.215 24.434 1.00 90.00 216 LYS A CA 1
ATOM 1675 C C . LYS A 1 216 ? 1.458 17.662 24.342 1.00 90.00 216 LYS A C 1
ATOM 1677 O O . LYS A 1 216 ? 0.568 18.063 25.089 1.00 90.00 216 LYS A O 1
ATOM 1682 N N . VAL A 1 217 ? 2.030 18.438 23.420 1.00 92.62 217 VAL A N 1
ATOM 1683 C CA . VAL A 1 217 ? 1.719 19.861 23.197 1.00 92.62 217 VAL A CA 1
ATOM 1684 C C . VAL A 1 217 ? 0.288 20.070 22.690 1.00 92.62 217 VAL A C 1
ATOM 1686 O O . VAL A 1 217 ? -0.369 21.017 23.124 1.00 92.62 217 VAL A O 1
ATOM 1689 N N . PHE A 1 218 ? -0.197 19.224 21.779 1.00 90.38 218 PHE A N 1
ATOM 1690 C CA . PHE A 1 218 ? -1.557 19.335 21.238 1.00 90.38 218 PHE A CA 1
ATOM 1691 C C . PHE A 1 218 ? -2.609 18.718 22.166 1.00 90.38 218 PHE A C 1
ATOM 1693 O O . PHE A 1 218 ? -3.662 19.323 22.371 1.00 90.38 218 PHE A O 1
ATOM 1700 N N . THR A 1 219 ? -2.294 17.598 22.826 1.00 90.00 219 THR A N 1
ATOM 1701 C CA . THR A 1 219 ? -3.194 16.974 23.813 1.00 90.00 219 THR A CA 1
ATOM 1702 C C . THR A 1 219 ? -3.480 17.920 24.979 1.00 90.00 219 THR A C 1
ATOM 1704 O O . THR A 1 219 ? -4.632 18.075 25.372 1.00 90.00 219 THR A O 1
ATOM 1707 N N . SER A 1 220 ? -2.466 18.632 25.492 1.00 89.81 220 SER A N 1
ATOM 1708 C CA . SER A 1 220 ? -2.659 19.620 26.568 1.00 89.81 220 SER A CA 1
ATOM 1709 C C . SER A 1 220 ? -3.518 20.825 26.165 1.00 89.81 220 SER A C 1
ATOM 1711 O O . SER A 1 220 ? -3.986 21.560 27.029 1.00 89.81 220 SER A O 1
ATOM 1713 N N . ARG A 1 221 ? -3.759 21.016 24.862 1.00 90.31 221 ARG A N 1
ATOM 1714 C CA . ARG A 1 221 ? -4.628 22.058 24.296 1.00 90.31 221 ARG A CA 1
ATOM 1715 C C . ARG A 1 221 ? -6.001 21.533 23.863 1.00 90.31 221 ARG A C 1
ATOM 1717 O O . ARG A 1 221 ? -6.721 22.242 23.169 1.00 90.31 221 ARG A O 1
ATOM 1724 N N . GLY A 1 222 ? -6.361 20.306 24.240 1.00 83.00 222 GLY A N 1
ATOM 1725 C CA . GLY A 1 222 ? -7.652 19.701 23.898 1.00 83.00 222 GLY A CA 1
ATOM 1726 C C . GLY A 1 222 ? -7.729 19.093 22.493 1.00 83.00 222 GLY A C 1
ATOM 1727 O O . GLY A 1 222 ? -8.794 18.636 22.099 1.00 83.00 222 GLY A O 1
ATOM 1728 N N . LEU A 1 223 ? -6.616 19.043 21.749 1.00 82.75 223 LEU A N 1
ATOM 1729 C CA . LEU A 1 223 ? -6.499 18.338 20.466 1.00 82.75 223 LEU A CA 1
ATOM 1730 C C . LEU A 1 223 ? -5.835 16.971 20.676 1.00 82.75 223 LEU A C 1
ATOM 1732 O O . LEU A 1 223 ? -4.732 16.716 20.193 1.00 82.75 223 LEU A O 1
ATOM 1736 N N . GLY A 1 224 ? -6.486 16.118 21.464 1.00 74.75 224 GLY A N 1
ATOM 1737 C CA . GLY A 1 224 ? -6.065 14.738 21.702 1.00 74.75 224 GLY A CA 1
ATOM 1738 C C . GLY A 1 224 ? -7.142 13.746 21.2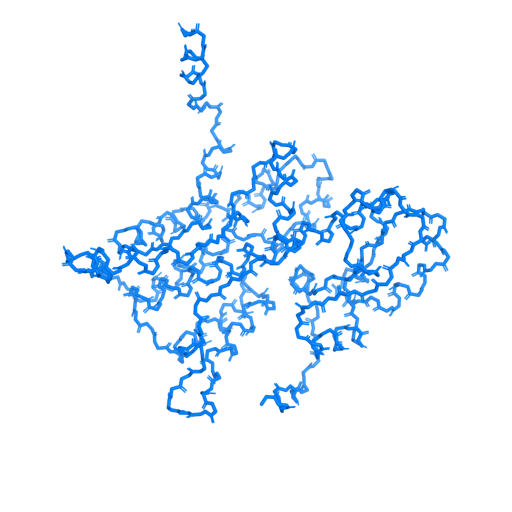69 1.00 74.75 224 GLY A C 1
ATOM 1739 O O . GLY A 1 224 ? -8.329 14.032 21.387 1.00 74.75 224 GLY A O 1
ATOM 1740 N N . GLY A 1 225 ? -6.719 12.565 20.814 1.00 74.94 225 GLY A N 1
ATOM 1741 C CA . GLY A 1 225 ? -7.626 11.476 20.446 1.00 74.94 225 GLY A CA 1
ATOM 1742 C C . GLY A 1 225 ? -8.328 11.655 19.096 1.00 74.94 225 GLY A C 1
ATOM 1743 O O . GLY A 1 225 ? -7.993 12.532 18.302 1.00 74.94 225 GLY A O 1
ATOM 1744 N N . VAL A 1 226 ? -9.283 10.762 18.835 1.00 79.06 226 VAL A N 1
ATOM 1745 C CA . VAL A 1 226 ? -10.076 10.720 17.599 1.00 79.06 226 VAL A CA 1
ATOM 1746 C C . VAL A 1 226 ? -11.114 11.840 17.630 1.00 79.06 226 VAL A C 1
ATOM 1748 O O . VAL A 1 226 ? -11.854 11.972 18.601 1.00 79.06 226 VAL A O 1
ATOM 1751 N N . MET A 1 227 ? -11.148 12.666 16.584 1.00 72.25 227 MET A N 1
ATOM 1752 C CA . MET A 1 227 ? -11.855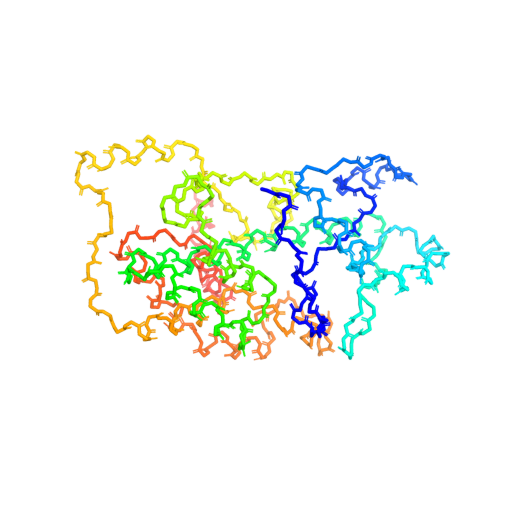 13.955 16.602 1.00 72.25 227 MET A CA 1
ATOM 1753 C C . MET A 1 227 ? -13.367 13.869 16.346 1.00 72.25 227 MET A C 1
ATOM 1755 O O . MET A 1 227 ? -14.083 14.812 16.679 1.00 72.25 227 MET A O 1
ATOM 1759 N N . ALA A 1 228 ? -13.868 12.780 15.759 1.00 65.88 228 ALA A N 1
ATOM 1760 C CA . ALA A 1 228 ? -15.282 12.647 15.414 1.00 65.88 228 ALA A CA 1
ATOM 1761 C C . ALA A 1 228 ? -15.789 11.213 15.605 1.00 65.88 228 ALA A C 1
ATOM 1763 O O . ALA A 1 228 ? -15.231 10.283 15.018 1.00 65.88 228 ALA A O 1
ATOM 1764 N N . ASP A 1 229 ? -16.897 11.068 16.342 1.00 63.03 229 ASP A N 1
ATOM 1765 C CA . ASP A 1 229 ? -17.789 9.910 16.235 1.00 63.03 229 ASP A CA 1
ATOM 1766 C C . ASP A 1 229 ? -18.602 10.083 14.945 1.00 63.03 229 ASP A C 1
ATOM 1768 O O . ASP A 1 229 ? -19.650 10.732 14.906 1.00 63.03 229 ASP A O 1
ATOM 1772 N N . VAL A 1 230 ? -18.078 9.555 13.842 1.00 68.44 230 VAL A N 1
ATOM 1773 C CA . VAL A 1 230 ? -18.860 9.426 12.614 1.00 68.44 230 VAL A CA 1
ATOM 1774 C C . VAL A 1 230 ? -19.721 8.180 12.789 1.00 68.44 230 VAL A C 1
ATOM 1776 O O . VAL A 1 230 ? -19.186 7.083 12.915 1.00 68.44 230 VAL A O 1
ATOM 1779 N N . ALA A 1 231 ? -21.048 8.330 12.814 1.00 71.06 231 ALA A N 1
ATOM 1780 C CA . ALA A 1 231 ? -21.949 7.181 12.812 1.00 71.06 231 ALA A CA 1
ATOM 1781 C C . ALA A 1 231 ? -21.785 6.426 11.483 1.00 71.06 231 ALA A C 1
ATOM 1783 O O . ALA A 1 231 ? -22.198 6.914 10.427 1.00 71.06 231 ALA A O 1
ATOM 1784 N N . ILE A 1 232 ? -21.131 5.267 11.529 1.00 81.12 232 ILE A N 1
ATOM 1785 C CA . ILE A 1 232 ? -20.831 4.439 10.361 1.00 81.12 232 ILE A CA 1
ATOM 1786 C C . ILE A 1 232 ? -21.287 3.012 10.661 1.00 81.12 232 ILE A C 1
ATOM 1788 O O . ILE A 1 232 ? -21.174 2.531 11.781 1.00 81.12 232 ILE A O 1
ATOM 1792 N N . ASP A 1 233 ? -21.827 2.337 9.649 1.00 91.00 233 ASP A N 1
ATOM 1793 C CA . ASP A 1 233 ? -22.071 0.900 9.719 1.00 91.00 233 ASP A CA 1
ATOM 1794 C C . ASP A 1 233 ? -20.731 0.142 9.710 1.00 91.00 233 ASP A C 1
ATOM 1796 O O . ASP A 1 233 ? -19.959 0.251 8.752 1.00 91.00 233 ASP A O 1
ATOM 1800 N N . THR A 1 234 ? -20.466 -0.629 10.767 1.00 91.69 234 THR A N 1
ATOM 1801 C CA . THR A 1 234 ? -19.222 -1.385 10.985 1.00 91.69 234 THR A CA 1
ATOM 1802 C C . THR A 1 234 ? -18.833 -2.227 9.770 1.00 91.69 234 THR A C 1
ATOM 1804 O O . THR A 1 234 ? -17.713 -2.136 9.262 1.00 91.69 234 THR A O 1
ATOM 1807 N N . ASN A 1 235 ? -19.776 -3.022 9.255 1.00 94.62 235 ASN A N 1
ATOM 1808 C CA . ASN A 1 235 ? -19.538 -3.935 8.136 1.00 94.62 235 ASN A CA 1
ATOM 1809 C C . ASN A 1 235 ? -19.190 -3.170 6.860 1.00 94.62 235 ASN A C 1
ATOM 1811 O O . ASN A 1 235 ? -18.277 -3.542 6.118 1.00 94.62 235 ASN A O 1
ATOM 1815 N N . LYS A 1 236 ? -19.888 -2.060 6.624 1.00 94.81 236 LYS A N 1
ATOM 1816 C CA . LYS A 1 236 ? -19.604 -1.161 5.520 1.00 94.81 236 LYS A CA 1
ATOM 1817 C C . LYS A 1 236 ? -18.229 -0.517 5.646 1.00 94.81 236 LYS A C 1
ATOM 1819 O O . LYS A 1 236 ? -17.551 -0.400 4.628 1.00 94.81 236 LYS A O 1
ATOM 1824 N N . LEU A 1 237 ? -17.811 -0.093 6.839 1.00 95.00 237 LEU A N 1
ATOM 1825 C CA . LEU A 1 237 ? -16.481 0.484 7.036 1.00 95.00 237 LEU A CA 1
ATOM 1826 C C . LEU A 1 237 ? -15.387 -0.552 6.780 1.00 95.00 237 LEU A C 1
ATOM 1828 O O . LEU A 1 237 ? -14.427 -0.253 6.074 1.00 95.00 237 LEU A O 1
ATOM 1832 N N . VAL A 1 238 ? -15.556 -1.775 7.289 1.00 97.00 238 VAL A N 1
ATOM 1833 C CA . VAL A 1 238 ? -14.632 -2.892 7.047 1.00 97.00 238 VAL A CA 1
ATOM 1834 C C . VAL A 1 238 ? -14.487 -3.166 5.551 1.00 97.00 238 VAL A C 1
ATOM 1836 O O . VAL A 1 238 ? -13.362 -3.235 5.049 1.00 97.00 238 VAL A O 1
ATOM 1839 N N . ASP A 1 239 ? -15.594 -3.270 4.808 1.00 96.62 239 ASP A N 1
ATOM 1840 C CA . ASP A 1 239 ? -15.517 -3.448 3.356 1.00 96.62 239 ASP A CA 1
ATOM 1841 C C . ASP A 1 239 ? -14.902 -2.226 2.666 1.00 96.62 239 ASP A C 1
ATOM 1843 O O . ASP A 1 239 ? -14.051 -2.370 1.787 1.00 96.62 239 ASP A O 1
ATOM 1847 N N . ASP A 1 240 ? -15.262 -1.015 3.095 1.00 96.31 240 ASP A N 1
ATOM 1848 C CA . ASP A 1 240 ? -14.741 0.203 2.494 1.00 96.31 240 ASP A CA 1
ATOM 1849 C C . ASP A 1 240 ? -13.204 0.284 2.657 1.00 96.31 240 ASP A C 1
ATOM 1851 O O . ASP A 1 240 ? -12.478 0.519 1.683 1.00 96.31 240 ASP A O 1
ATOM 1855 N N . VAL A 1 241 ? -12.680 -0.009 3.853 1.00 97.00 241 VAL A N 1
ATOM 1856 C CA . VAL A 1 241 ? -11.235 -0.079 4.129 1.00 97.00 241 VAL A CA 1
ATOM 1857 C C . VAL A 1 241 ? -10.568 -1.177 3.300 1.00 97.00 241 VAL A C 1
ATOM 1859 O O . VAL A 1 241 ? -9.521 -0.931 2.697 1.00 97.00 241 VAL A O 1
ATOM 1862 N N . ARG A 1 242 ? -11.185 -2.359 3.181 1.00 96.31 242 ARG A N 1
ATOM 1863 C CA . ARG A 1 242 ? -10.684 -3.467 2.350 1.00 96.31 242 ARG A CA 1
ATOM 1864 C C . ARG A 1 242 ? -10.494 -3.051 0.890 1.00 96.31 242 ARG A C 1
ATOM 1866 O O . ARG A 1 242 ? -9.457 -3.329 0.284 1.00 96.31 242 ARG A O 1
ATOM 1873 N N . GLN A 1 243 ? -11.487 -2.375 0.313 1.00 95.00 243 GLN A N 1
ATOM 1874 C CA . GLN A 1 243 ? -11.440 -1.909 -1.075 1.00 95.00 243 GLN A CA 1
ATOM 1875 C C . GLN A 1 243 ? -10.415 -0.786 -1.267 1.00 95.00 243 GLN A C 1
ATOM 1877 O O . GLN A 1 243 ? -9.722 -0.764 -2.287 1.00 95.00 243 GLN A O 1
ATOM 1882 N N . ALA A 1 244 ? -10.301 0.130 -0.299 1.00 95.06 244 ALA A N 1
ATOM 1883 C CA . ALA A 1 244 ? -9.307 1.202 -0.316 1.00 95.06 244 ALA A CA 1
ATOM 1884 C C . ALA A 1 244 ? -7.873 0.649 -0.239 1.00 95.06 244 ALA A C 1
ATOM 1886 O O . ALA A 1 244 ? -7.010 1.054 -1.023 1.00 95.06 244 ALA A O 1
ATOM 1887 N N . LEU A 1 245 ? -7.638 -0.329 0.643 1.00 94.69 245 LEU A N 1
ATOM 1888 C CA . LEU A 1 245 ? -6.364 -1.032 0.775 1.00 94.69 245 LEU A CA 1
ATOM 1889 C C . LEU A 1 245 ? -5.991 -1.748 -0.527 1.00 94.69 245 LEU A C 1
ATOM 1891 O O . LEU A 1 245 ? -4.875 -1.586 -1.020 1.00 94.69 245 LEU A O 1
ATOM 1895 N N . TYR A 1 246 ? -6.937 -2.474 -1.132 1.00 91.25 246 TYR A N 1
ATOM 1896 C CA . TYR A 1 246 ? -6.710 -3.127 -2.422 1.00 91.25 246 TYR A CA 1
ATOM 1897 C C . TYR A 1 246 ? -6.335 -2.113 -3.511 1.00 91.25 246 TYR A C 1
ATOM 1899 O O . TYR A 1 246 ? -5.328 -2.297 -4.194 1.00 91.25 246 TYR A O 1
ATOM 1907 N N . ALA A 1 247 ? -7.100 -1.023 -3.643 1.00 88.19 247 ALA A N 1
ATOM 1908 C CA . ALA A 1 247 ? -6.862 0.015 -4.648 1.00 88.19 247 ALA A CA 1
ATOM 1909 C C . ALA A 1 247 ? -5.523 0.751 -4.463 1.00 88.19 247 ALA A C 1
ATOM 1911 O O . ALA A 1 247 ? -4.926 1.176 -5.449 1.00 88.19 247 ALA A O 1
ATOM 1912 N N . SER A 1 248 ? -5.039 0.866 -3.225 1.00 82.62 248 SER A N 1
ATOM 1913 C CA . SER A 1 248 ? -3.763 1.520 -2.912 1.00 82.62 248 SER A CA 1
ATOM 1914 C C . SER A 1 248 ? -2.541 0.617 -3.141 1.00 82.62 248 SER A C 1
ATOM 1916 O O . SER A 1 248 ? -1.443 1.127 -3.341 1.00 82.62 248 SER A O 1
ATOM 1918 N N . LYS A 1 249 ? -2.719 -0.712 -3.106 1.00 80.38 249 LYS A N 1
ATOM 1919 C CA . LYS A 1 249 ? -1.642 -1.717 -3.191 1.00 80.38 249 LYS A CA 1
ATOM 1920 C C . LYS A 1 249 ? -1.451 -2.321 -4.591 1.00 80.38 249 LYS A C 1
ATOM 1922 O O . LYS A 1 249 ? -0.327 -2.631 -4.967 1.00 80.38 249 LYS A O 1
ATOM 1927 N N . ILE A 1 250 ? -2.557 -2.568 -5.302 1.00 65.56 250 ILE A N 1
ATOM 1928 C CA . ILE A 1 250 ? -2.728 -3.392 -6.523 1.00 65.56 250 ILE A CA 1
ATOM 1929 C C . ILE A 1 250 ? -1.461 -4.125 -7.022 1.00 65.56 250 ILE A C 1
ATOM 1931 O O . ILE A 1 250 ? -0.736 -3.648 -7.892 1.00 65.56 250 ILE A O 1
ATOM 1935 N N . CYS A 1 251 ? -1.251 -5.347 -6.520 1.00 59.34 251 CYS A N 1
ATOM 1936 C CA . CYS A 1 251 ? -0.120 -6.211 -6.891 1.00 59.34 251 CYS A CA 1
ATOM 1937 C C . CYS A 1 251 ? -0.501 -7.447 -7.741 1.00 59.34 251 CYS A C 1
ATOM 1939 O O . CYS A 1 251 ? 0.323 -7.926 -8.519 1.00 59.34 251 CYS A O 1
ATOM 1941 N N . ASP A 1 252 ? -1.739 -7.950 -7.654 1.00 56.72 252 ASP A N 1
ATOM 1942 C CA . ASP A 1 252 ? -2.141 -9.301 -8.126 1.00 56.72 252 ASP A CA 1
ATOM 1943 C C . ASP A 1 252 ? -2.186 -9.484 -9.664 1.00 56.72 252 ASP A C 1
ATOM 1945 O O . ASP A 1 252 ? -2.559 -10.521 -10.206 1.00 56.72 252 ASP A O 1
ATOM 1949 N N . ARG A 1 253 ? -1.834 -8.464 -10.448 1.00 71.75 253 ARG A N 1
ATOM 1950 C CA . ARG A 1 253 ? -1.980 -8.528 -11.917 1.00 71.75 253 ARG A CA 1
ATOM 1951 C C . ARG A 1 253 ? -0.811 -7.958 -12.691 1.00 71.75 253 ARG A C 1
ATOM 1953 O O . ARG A 1 253 ? -0.876 -7.889 -13.914 1.00 71.75 253 ARG A O 1
ATOM 1960 N N . ILE A 1 254 ? 0.273 -7.605 -12.001 1.00 86.00 254 ILE A N 1
ATOM 1961 C CA . ILE A 1 254 ? 1.410 -6.911 -12.615 1.00 86.00 254 ILE A CA 1
ATOM 1962 C C . ILE A 1 254 ? 2.009 -7.762 -13.739 1.00 86.00 254 ILE A C 1
ATOM 1964 O O . ILE A 1 254 ? 2.164 -7.270 -14.853 1.00 86.00 254 ILE A O 1
ATOM 1968 N N . LYS A 1 255 ? 2.257 -9.058 -13.489 1.00 83.56 255 LYS A N 1
ATOM 1969 C CA . LYS A 1 255 ? 2.780 -9.967 -14.521 1.00 83.56 255 LYS A CA 1
ATOM 1970 C C . LYS A 1 255 ? 1.858 -10.017 -15.743 1.00 83.56 255 LYS A C 1
ATOM 1972 O O . LYS A 1 255 ? 2.321 -9.787 -16.848 1.00 83.56 255 LYS A O 1
ATOM 1977 N N . LYS A 1 256 ? 0.556 -10.252 -15.543 1.00 86.38 256 LYS A N 1
ATOM 1978 C CA . LYS A 1 256 ? -0.421 -10.346 -16.642 1.00 86.38 256 LYS A CA 1
ATOM 1979 C C . LYS A 1 256 ? -0.527 -9.044 -17.443 1.00 86.38 256 LYS A C 1
ATOM 1981 O O . LYS A 1 256 ? -0.669 -9.101 -18.658 1.00 86.38 256 LYS A O 1
ATOM 1986 N N . ALA A 1 257 ? -0.431 -7.885 -16.790 1.00 90.06 257 ALA A N 1
ATOM 1987 C CA . ALA A 1 257 ? -0.416 -6.592 -17.472 1.00 90.06 257 ALA A CA 1
ATOM 1988 C C . ALA A 1 257 ? 0.809 -6.441 -18.388 1.00 90.06 257 ALA A C 1
ATOM 1990 O O . ALA A 1 257 ? 0.659 -6.065 -19.549 1.00 90.06 257 ALA A O 1
ATOM 1991 N N . TYR A 1 258 ? 2.001 -6.810 -17.909 1.00 90.56 258 TYR A N 1
ATOM 1992 C CA . TYR A 1 258 ? 3.217 -6.779 -18.727 1.00 90.56 258 TYR A CA 1
ATOM 1993 C C . TYR A 1 258 ? 3.297 -7.918 -19.758 1.00 90.56 258 TYR A C 1
ATOM 1995 O O . TYR A 1 258 ? 3.885 -7.717 -20.815 1.00 90.56 258 TYR A O 1
ATOM 2003 N N . ASP A 1 259 ? 2.660 -9.072 -19.519 1.00 89.81 259 ASP A N 1
ATOM 2004 C CA . ASP A 1 259 ? 2.491 -10.123 -20.535 1.00 89.81 259 ASP A CA 1
ATOM 2005 C C . ASP A 1 259 ? 1.610 -9.616 -21.697 1.00 89.81 259 ASP A C 1
ATOM 2007 O O . ASP A 1 259 ? 1.889 -9.906 -22.858 1.00 89.81 259 ASP A O 1
ATOM 2011 N N . ARG A 1 260 ? 0.555 -8.835 -21.399 1.00 92.19 260 ARG A N 1
ATOM 2012 C CA . ARG A 1 260 ? -0.301 -8.193 -22.415 1.00 92.19 260 ARG A CA 1
ATOM 2013 C C . ARG A 1 260 ? 0.422 -7.078 -23.165 1.00 92.19 260 ARG A C 1
ATOM 2015 O O . ARG A 1 260 ? 0.282 -6.969 -24.380 1.00 92.19 260 ARG A O 1
ATOM 2022 N N . ASN A 1 261 ? 1.141 -6.222 -22.441 1.00 93.88 261 ASN A N 1
ATOM 2023 C CA . ASN A 1 261 ? 1.885 -5.106 -23.013 1.00 93.88 261 ASN A CA 1
ATOM 2024 C C . ASN A 1 261 ? 3.244 -4.931 -22.309 1.00 93.88 261 ASN A C 1
ATOM 2026 O O . ASN A 1 261 ? 3.325 -4.238 -21.291 1.00 93.88 261 ASN A O 1
ATOM 2030 N N . PRO A 1 262 ? 4.333 -5.477 -22.878 1.00 93.50 262 PRO A N 1
ATOM 2031 C CA . PRO A 1 262 ? 5.675 -5.331 -22.311 1.00 93.50 262 PRO A CA 1
ATOM 2032 C C . PRO A 1 262 ? 6.174 -3.880 -22.253 1.00 93.50 262 PRO A C 1
ATOM 2034 O O . PRO A 1 262 ? 7.037 -3.562 -21.441 1.00 93.50 262 PRO A O 1
ATOM 2037 N N . ASN A 1 263 ? 5.617 -2.993 -23.088 1.00 93.62 263 ASN A N 1
ATOM 2038 C CA . ASN A 1 263 ? 5.990 -1.578 -23.185 1.00 93.62 263 ASN A CA 1
ATOM 2039 C C . ASN A 1 263 ? 5.034 -0.662 -22.401 1.00 93.62 263 ASN A C 1
ATOM 2041 O O . ASN A 1 263 ? 4.933 0.533 -22.685 1.00 93.62 263 ASN A O 1
ATOM 2045 N N . LEU A 1 264 ? 4.287 -1.214 -21.442 1.00 92.69 264 LEU A N 1
ATOM 2046 C CA . LEU A 1 264 ? 3.354 -0.454 -20.621 1.00 92.69 264 LEU A CA 1
ATOM 2047 C C . LEU A 1 264 ? 4.096 0.626 -19.815 1.00 92.69 264 LEU A C 1
ATOM 2049 O O . LEU A 1 264 ? 4.875 0.321 -18.913 1.00 92.69 264 LEU A O 1
ATOM 2053 N N . ALA A 1 265 ? 3.814 1.895 -20.121 1.00 89.81 265 ALA A N 1
ATOM 2054 C CA . ALA A 1 265 ? 4.463 3.034 -19.471 1.00 89.81 265 ALA A CA 1
ATOM 2055 C C . ALA A 1 265 ? 4.105 3.157 -17.978 1.00 89.81 265 ALA A C 1
ATOM 2057 O O . ALA A 1 265 ? 4.919 3.616 -17.180 1.00 89.81 265 ALA A O 1
ATOM 2058 N N . ASN A 1 266 ? 2.887 2.758 -17.596 1.00 90.25 266 ASN A N 1
ATOM 2059 C CA . ASN A 1 266 ? 2.414 2.781 -16.214 1.00 90.25 266 ASN A CA 1
ATOM 2060 C C . ASN A 1 266 ? 1.294 1.752 -16.001 1.00 90.25 266 ASN A C 1
ATOM 2062 O O . ASN A 1 266 ? 0.421 1.599 -16.852 1.00 90.25 266 ASN A O 1
ATOM 2066 N N . LEU A 1 267 ? 1.266 1.088 -14.844 1.00 90.00 267 LEU A N 1
ATOM 2067 C CA . LEU A 1 267 ? 0.218 0.117 -14.507 1.00 90.00 267 LEU A CA 1
ATOM 2068 C C . LEU A 1 267 ? -1.191 0.726 -14.472 1.00 90.00 267 LEU A C 1
ATOM 2070 O O . LEU A 1 267 ? -2.150 0.031 -14.780 1.00 90.00 267 LEU A O 1
ATOM 2074 N N . ILE A 1 268 ? -1.334 2.018 -14.159 1.00 88.06 268 ILE A N 1
ATOM 2075 C CA . ILE A 1 268 ? -2.640 2.697 -14.102 1.00 88.06 268 ILE A CA 1
ATOM 2076 C C . ILE A 1 268 ? -3.349 2.701 -15.465 1.00 88.06 268 ILE A C 1
ATOM 2078 O O . ILE A 1 268 ? -4.578 2.733 -15.498 1.00 88.06 268 ILE A O 1
ATOM 2082 N N . VAL A 1 269 ? -2.605 2.659 -16.577 1.00 89.44 269 VAL A N 1
ATOM 2083 C CA . VAL A 1 269 ? -3.197 2.664 -17.926 1.00 89.44 269 VAL A CA 1
ATOM 2084 C C . VAL A 1 269 ? -3.477 1.262 -18.473 1.00 89.44 269 VAL A C 1
ATOM 2086 O O . VAL A 1 269 ? -4.048 1.141 -19.555 1.00 89.44 269 VAL A O 1
ATOM 2089 N N . ASP A 1 270 ? -3.127 0.196 -17.742 1.00 92.81 270 ASP A N 1
ATOM 2090 C CA . ASP A 1 270 ? -3.605 -1.143 -18.091 1.00 92.81 270 ASP A CA 1
ATOM 2091 C C . ASP A 1 270 ? -5.132 -1.232 -17.873 1.00 92.81 270 ASP A C 1
ATOM 2093 O O . ASP A 1 270 ? -5.616 -0.842 -16.806 1.00 92.81 270 ASP A O 1
ATOM 2097 N N . PRO A 1 271 ? -5.912 -1.768 -18.833 1.00 91.25 271 PRO A N 1
ATOM 2098 C CA . PRO A 1 271 ? -7.373 -1.788 -18.741 1.00 91.25 271 PRO A CA 1
ATOM 2099 C C . PRO A 1 271 ? -7.938 -2.503 -17.505 1.00 91.25 271 PRO A C 1
ATOM 2101 O O . PRO A 1 271 ? -8.962 -2.079 -16.964 1.00 91.25 271 PRO A O 1
ATOM 2104 N N . GLU A 1 272 ? -7.300 -3.579 -17.032 1.00 89.69 272 GLU A N 1
ATOM 2105 C CA . GLU A 1 272 ? -7.785 -4.313 -15.859 1.00 89.69 272 GLU A CA 1
ATOM 2106 C C . GLU A 1 272 ? -7.483 -3.563 -14.562 1.00 89.69 272 GLU A C 1
ATOM 2108 O O . GLU A 1 272 ? -8.324 -3.539 -13.659 1.00 89.69 272 GLU A O 1
ATOM 2113 N N . PHE A 1 273 ? -6.310 -2.932 -14.474 1.00 88.31 273 PHE A N 1
ATOM 2114 C CA . PHE A 1 273 ? -5.954 -2.070 -13.345 1.00 88.31 273 PHE A CA 1
ATOM 2115 C C . PHE A 1 273 ? -6.851 -0.833 -13.297 1.00 88.31 273 PHE A C 1
ATOM 2117 O O . PHE A 1 273 ? -7.423 -0.535 -12.246 1.00 88.31 273 PHE A O 1
ATOM 2124 N N . ALA A 1 274 ? -7.040 -0.160 -14.435 1.00 90.19 274 ALA A N 1
ATOM 2125 C CA . ALA A 1 274 ? -7.910 1.004 -14.552 1.00 90.19 274 ALA A CA 1
ATOM 2126 C C . ALA A 1 274 ? -9.337 0.678 -14.093 1.00 90.19 274 ALA A C 1
ATOM 2128 O O . ALA A 1 274 ? -9.891 1.390 -13.254 1.00 90.19 274 ALA A O 1
ATOM 2129 N N . LYS A 1 275 ? -9.904 -0.446 -14.557 1.00 90.75 275 LYS A N 1
ATOM 2130 C CA . LYS A 1 275 ? -11.217 -0.929 -14.109 1.00 90.75 275 LYS A CA 1
ATOM 2131 C C . LYS A 1 275 ? -11.250 -1.162 -12.595 1.00 90.75 275 LYS A C 1
ATOM 2133 O O . LYS A 1 275 ? -12.158 -0.678 -11.922 1.00 90.75 275 LYS A O 1
ATOM 2138 N N . GLY A 1 276 ? -10.238 -1.841 -12.050 1.00 89.56 276 GLY A N 1
ATOM 2139 C CA . GLY A 1 276 ? -10.142 -2.117 -10.616 1.00 89.56 276 GLY A CA 1
ATOM 2140 C C . GLY A 1 276 ? -10.121 -0.850 -9.753 1.00 89.56 276 GLY A C 1
ATOM 2141 O O . GLY A 1 276 ? -10.798 -0.807 -8.721 1.00 89.56 276 GLY A O 1
ATOM 2142 N N . ILE A 1 277 ? -9.401 0.188 -10.195 1.00 90.25 277 ILE A N 1
ATOM 2143 C CA . ILE A 1 277 ? -9.367 1.504 -9.541 1.00 90.25 277 ILE A CA 1
ATOM 2144 C C . ILE A 1 277 ? -10.711 2.224 -9.701 1.00 90.25 277 ILE A C 1
ATOM 2146 O O . ILE A 1 277 ? -11.231 2.761 -8.725 1.00 90.25 277 ILE A O 1
ATOM 2150 N N . MET A 1 278 ? -11.308 2.227 -10.897 1.00 91.31 278 MET A N 1
ATOM 2151 C CA . MET A 1 278 ? -12.592 2.894 -11.161 1.00 91.31 278 MET A CA 1
ATOM 2152 C C . MET A 1 278 ? -13.728 2.371 -10.278 1.00 91.31 278 MET A C 1
ATOM 2154 O O . MET A 1 278 ? -14.531 3.165 -9.786 1.00 91.31 278 MET A O 1
ATOM 2158 N N . GLU A 1 279 ? -13.765 1.062 -10.035 1.00 92.81 279 GLU A N 1
ATOM 2159 C CA . GLU A 1 279 ? -14.743 0.419 -9.151 1.00 92.81 279 GLU A CA 1
ATOM 2160 C C . GLU A 1 279 ? -14.575 0.832 -7.679 1.00 92.81 279 GLU A C 1
ATOM 2162 O O . GLU A 1 279 ? -15.545 0.847 -6.925 1.00 92.81 279 GLU A O 1
ATOM 2167 N N . ARG A 1 280 ? -13.352 1.182 -7.255 1.00 94.06 280 ARG A N 1
ATOM 2168 C CA . ARG A 1 280 ? -12.989 1.348 -5.833 1.00 94.06 280 ARG A CA 1
ATOM 2169 C C . ARG A 1 280 ? -12.671 2.777 -5.427 1.00 94.06 280 ARG A C 1
ATOM 2171 O O . ARG A 1 280 ? -12.686 3.082 -4.241 1.00 94.06 280 ARG A O 1
ATOM 2178 N N . GLN A 1 281 ? -12.423 3.681 -6.370 1.00 93.19 281 GLN A N 1
ATOM 2179 C CA . GLN A 1 281 ? -12.004 5.056 -6.080 1.00 93.19 281 GLN A CA 1
ATOM 2180 C C . GLN A 1 281 ? -13.017 5.839 -5.232 1.00 93.19 281 GLN A C 1
ATOM 2182 O O . GLN A 1 281 ? -12.622 6.690 -4.437 1.00 93.19 281 GLN A O 1
ATOM 2187 N N . SER A 1 282 ? -14.318 5.544 -5.351 1.00 94.06 282 SER A N 1
ATOM 2188 C CA . SER A 1 282 ? -15.343 6.195 -4.525 1.00 94.06 282 SER A CA 1
ATOM 2189 C C . SER A 1 282 ? -15.209 5.774 -3.063 1.00 94.06 282 SER A C 1
ATOM 2191 O O . SER A 1 282 ? -15.269 6.611 -2.166 1.00 94.06 282 SER A O 1
ATOM 2193 N N . THR A 1 283 ? -14.974 4.486 -2.845 1.00 94.25 283 THR A N 1
ATOM 2194 C CA . THR A 1 283 ? -14.721 3.870 -1.550 1.00 94.25 283 THR A CA 1
ATOM 2195 C C . THR A 1 283 ? -13.410 4.339 -0.942 1.00 94.25 283 THR A C 1
ATOM 2197 O O . THR A 1 283 ? -13.373 4.758 0.210 1.00 94.25 283 THR A O 1
ATOM 2200 N N . TRP A 1 284 ? -12.360 4.386 -1.753 1.00 94.62 284 TRP A N 1
ATOM 2201 C CA . TRP A 1 284 ? -11.064 4.907 -1.356 1.00 94.62 284 TRP A CA 1
ATOM 2202 C C . TRP A 1 284 ? -11.148 6.362 -0.873 1.00 94.62 284 TRP A C 1
ATOM 2204 O O . TRP A 1 284 ? -10.634 6.687 0.196 1.00 94.62 284 TRP A O 1
ATOM 2214 N N . ARG A 1 285 ? -11.883 7.225 -1.593 1.00 95.25 285 ARG A N 1
ATOM 2215 C CA . ARG A 1 285 ? -12.168 8.592 -1.129 1.00 95.25 285 ARG A CA 1
ATOM 2216 C C . ARG A 1 285 ? -12.906 8.619 0.204 1.00 95.25 285 ARG A C 1
ATOM 2218 O O . ARG A 1 285 ? -12.537 9.417 1.055 1.00 95.25 285 ARG A O 1
ATOM 2225 N N . ARG A 1 286 ? -13.940 7.787 0.382 1.00 94.31 286 ARG A N 1
ATOM 2226 C CA . ARG A 1 286 ? -14.712 7.754 1.636 1.00 94.31 286 ARG A CA 1
ATOM 2227 C C . ARG A 1 286 ? -13.817 7.432 2.824 1.00 94.31 286 ARG A C 1
ATOM 2229 O O . ARG A 1 286 ? -13.861 8.163 3.802 1.00 94.31 286 ARG A O 1
ATOM 2236 N N . VAL A 1 287 ? -12.979 6.403 2.706 1.00 95.12 287 VAL A N 1
ATOM 2237 C CA . VAL A 1 287 ? -12.030 6.013 3.759 1.00 95.12 287 VAL A CA 1
ATOM 2238 C C . VAL A 1 287 ? -11.069 7.159 4.073 1.00 95.12 287 VAL A C 1
ATOM 2240 O O . VAL A 1 287 ? -10.959 7.547 5.229 1.00 95.12 287 VAL A O 1
ATOM 2243 N N . ALA A 1 288 ? -10.467 7.780 3.052 1.00 94.06 288 ALA A N 1
ATOM 2244 C CA . ALA A 1 288 ? -9.588 8.932 3.256 1.00 94.06 288 ALA A CA 1
ATOM 2245 C C . ALA A 1 288 ? -10.307 10.105 3.953 1.00 94.06 288 ALA A C 1
ATOM 2247 O O . ALA A 1 288 ? -9.750 10.720 4.860 1.00 94.06 288 ALA A O 1
ATOM 2248 N N . SER A 1 289 ? -11.551 10.407 3.567 1.00 93.12 289 SER A N 1
ATOM 2249 C CA . SER A 1 289 ? -12.360 11.451 4.205 1.00 93.12 289 SER A CA 1
ATOM 2250 C C . SER A 1 289 ? -12.712 11.122 5.655 1.00 93.12 289 SER A C 1
ATOM 2252 O O . SER A 1 289 ? -12.618 12.006 6.501 1.00 93.12 289 SER A O 1
ATOM 2254 N N . ILE A 1 290 ? -13.090 9.874 5.952 1.00 92.62 290 ILE A N 1
ATOM 2255 C CA . ILE A 1 290 ? -13.369 9.415 7.320 1.00 92.62 290 ILE A CA 1
ATOM 2256 C C . ILE A 1 290 ? -12.119 9.590 8.176 1.00 92.62 290 ILE A C 1
ATOM 2258 O O . ILE A 1 290 ? -12.185 10.246 9.207 1.00 92.62 290 ILE A O 1
ATOM 2262 N N . SER A 1 291 ? -10.964 9.104 7.718 1.00 92.19 291 SER A N 1
ATOM 2263 C CA . SER A 1 291 ? -9.713 9.228 8.467 1.00 92.19 291 SER A CA 1
ATOM 2264 C C . SER A 1 291 ? -9.345 10.678 8.750 1.00 92.19 291 SER A C 1
ATOM 2266 O O . SER A 1 291 ? -9.060 11.009 9.895 1.00 92.19 291 SER A O 1
ATOM 2268 N N . ILE A 1 292 ? -9.426 11.559 7.747 1.00 91.19 292 ILE A N 1
ATOM 2269 C CA . ILE A 1 292 ? -9.143 12.990 7.922 1.00 91.19 292 ILE A CA 1
ATOM 2270 C C . ILE A 1 292 ? -10.098 13.619 8.945 1.00 91.19 292 ILE A C 1
ATOM 2272 O O . ILE A 1 292 ? -9.641 14.301 9.859 1.00 91.19 292 ILE A O 1
ATOM 2276 N N . ASN A 1 293 ? -11.405 13.366 8.830 1.00 90.56 293 ASN A N 1
ATOM 2277 C CA . ASN A 1 293 ? -12.408 13.926 9.743 1.00 90.56 293 ASN A CA 1
ATOM 2278 C C . ASN A 1 293 ? -12.291 13.368 11.169 1.00 90.56 293 ASN A C 1
ATOM 2280 O O . ASN A 1 293 ? -12.601 14.062 12.132 1.00 90.56 293 ASN A O 1
ATOM 2284 N N . SER A 1 294 ? -11.819 12.131 11.308 1.00 90.31 294 SER A N 1
ATOM 2285 C CA . SER A 1 294 ? -11.562 11.479 12.591 1.00 90.31 294 SER A CA 1
ATOM 2286 C C . SER A 1 294 ? -10.180 11.818 13.171 1.00 90.31 294 SER A C 1
ATOM 2288 O O . SER A 1 294 ? -9.877 11.398 14.284 1.00 90.31 294 SER A O 1
ATOM 2290 N N . GLY A 1 295 ? -9.337 12.583 12.467 1.00 89.12 295 GLY A N 1
ATOM 2291 C CA . GLY A 1 295 ? -7.980 12.917 12.917 1.00 89.12 295 GLY A CA 1
ATOM 2292 C C . GLY A 1 295 ? -6.981 11.752 12.834 1.00 89.12 295 GLY A C 1
ATOM 2293 O O . GLY A 1 295 ? -5.934 11.792 13.477 1.00 89.12 295 GLY A O 1
ATOM 2294 N N . ILE A 1 296 ? -7.288 10.719 12.046 1.00 90.19 296 ILE A N 1
ATOM 2295 C CA . ILE A 1 296 ? -6.437 9.547 11.818 1.00 90.19 296 ILE A CA 1
ATOM 2296 C C . ILE A 1 296 ? -5.489 9.807 10.647 1.00 90.19 296 ILE A C 1
ATOM 2298 O O . ILE A 1 296 ? -5.900 10.206 9.554 1.00 90.19 296 ILE A O 1
ATOM 2302 N N . SER A 1 297 ? -4.197 9.565 10.870 1.00 89.19 297 SER A N 1
ATOM 2303 C CA . SER A 1 297 ? -3.171 9.777 9.852 1.00 89.19 297 SER A CA 1
ATOM 2304 C C . SER A 1 297 ? -3.199 8.658 8.812 1.00 89.19 297 SER A C 1
ATOM 2306 O O . SER A 1 297 ? -3.096 7.485 9.152 1.00 89.19 297 SER A O 1
ATOM 2308 N N . MET A 1 298 ? -3.295 9.024 7.533 1.00 90.88 298 MET A N 1
ATOM 2309 C CA . MET A 1 298 ? -3.332 8.066 6.424 1.00 90.88 298 MET A CA 1
ATOM 2310 C C . MET A 1 298 ? -2.407 8.482 5.268 1.00 90.88 298 MET A C 1
ATOM 2312 O O . MET A 1 298 ? -2.868 8.779 4.159 1.00 90.88 298 MET A O 1
ATOM 2316 N N . PRO A 1 299 ? -1.095 8.624 5.507 1.00 90.38 299 PRO A N 1
ATOM 2317 C CA . PRO A 1 299 ? -0.186 9.186 4.516 1.00 90.38 299 PRO A CA 1
ATOM 2318 C C . PRO A 1 299 ? -0.015 8.321 3.255 1.00 90.38 299 PRO A C 1
ATOM 2320 O O . PRO A 1 299 ? 0.102 8.876 2.160 1.00 90.38 299 PRO A O 1
ATOM 2323 N N . ALA A 1 300 ? -0.025 6.990 3.348 1.00 91.00 300 ALA A N 1
ATOM 2324 C CA . ALA A 1 300 ? 0.168 6.106 2.200 1.00 91.00 300 ALA A CA 1
ATOM 2325 C C . ALA A 1 300 ? -1.062 6.083 1.294 1.00 91.00 300 ALA A C 1
ATOM 2327 O O . ALA A 1 300 ? -0.927 6.325 0.090 1.00 91.00 300 ALA A O 1
ATOM 2328 N N . MET A 1 301 ? -2.261 5.849 1.839 1.00 91.94 301 MET A N 1
ATOM 2329 C CA . MET A 1 301 ? -3.465 5.814 1.002 1.00 91.94 301 MET A CA 1
ATOM 2330 C C . MET A 1 301 ? -3.811 7.203 0.451 1.00 91.94 301 MET A C 1
ATOM 2332 O O . MET A 1 301 ? -4.182 7.307 -0.717 1.00 91.94 301 MET A O 1
ATOM 2336 N N . SER A 1 302 ? -3.662 8.279 1.238 1.00 92.25 302 SER A N 1
ATOM 2337 C CA . SER A 1 302 ? -3.970 9.640 0.762 1.00 92.25 302 SER A CA 1
ATOM 2338 C C . SER A 1 302 ? -3.013 10.104 -0.336 1.00 92.25 302 SER A C 1
ATOM 2340 O O . SER A 1 302 ? -3.452 10.656 -1.347 1.00 92.25 302 SER A O 1
ATOM 2342 N N . SER A 1 303 ? -1.714 9.833 -0.196 1.00 91.62 303 SER A N 1
ATOM 2343 C CA . SER A 1 303 ? -0.729 10.200 -1.213 1.00 91.62 303 SER A CA 1
ATOM 2344 C C . SER A 1 303 ? -0.855 9.357 -2.484 1.00 91.62 303 SER A C 1
ATOM 2346 O O . SER A 1 303 ? -0.712 9.886 -3.585 1.00 91.62 303 SER A O 1
ATOM 2348 N N . SER A 1 304 ? -1.216 8.078 -2.355 1.00 91.75 304 SER A N 1
ATOM 2349 C CA . SER A 1 304 ? -1.532 7.200 -3.488 1.00 91.75 304 SER A CA 1
ATOM 2350 C C . SER A 1 304 ? -2.784 7.681 -4.240 1.00 91.75 304 SER A C 1
ATOM 2352 O O . SER A 1 304 ? -2.799 7.713 -5.472 1.00 91.75 304 SER A O 1
ATOM 2354 N N . LEU A 1 305 ? -3.805 8.153 -3.516 1.00 92.12 305 LEU A N 1
ATOM 2355 C CA . LEU A 1 305 ? -5.007 8.748 -4.103 1.00 92.12 305 LEU A CA 1
ATOM 2356 C C . LEU A 1 305 ? -4.692 10.071 -4.822 1.00 92.12 305 LEU A C 1
ATOM 2358 O O . LEU A 1 305 ? -5.166 10.305 -5.936 1.00 92.12 305 LEU A O 1
ATOM 2362 N N . ALA A 1 306 ? -3.863 10.924 -4.214 1.00 91.19 306 ALA A N 1
ATOM 2363 C CA . ALA A 1 306 ? -3.388 12.159 -4.832 1.00 91.19 306 ALA A CA 1
ATOM 2364 C C . ALA A 1 306 ? -2.570 11.877 -6.102 1.00 91.19 306 ALA A C 1
ATOM 2366 O O . ALA A 1 306 ? -2.792 12.522 -7.127 1.00 91.19 306 ALA A O 1
ATOM 2367 N N . TYR A 1 307 ? -1.685 10.875 -6.067 1.00 90.56 307 TYR A N 1
ATOM 2368 C CA . TYR A 1 307 ? -0.922 10.426 -7.231 1.00 90.56 307 TYR A CA 1
ATOM 2369 C C . TYR A 1 307 ? -1.845 9.979 -8.368 1.00 90.56 307 TYR A C 1
ATOM 2371 O O . TYR A 1 307 ? -1.702 10.464 -9.489 1.00 90.56 307 TYR A O 1
ATOM 2379 N N . PHE A 1 308 ? -2.848 9.143 -8.078 1.00 90.94 308 PHE A N 1
ATOM 2380 C CA . PHE A 1 308 ? -3.857 8.743 -9.062 1.00 90.94 308 PHE A CA 1
ATOM 2381 C C . PHE A 1 308 ? -4.573 9.953 -9.688 1.00 90.94 308 PHE A C 1
ATOM 2383 O O . PHE A 1 308 ? -4.726 10.021 -10.910 1.00 90.94 308 PHE A O 1
ATOM 2390 N N . TYR A 1 309 ? -4.980 10.939 -8.880 1.00 90.81 309 TYR A N 1
ATOM 2391 C CA . TYR A 1 309 ? -5.641 12.144 -9.390 1.00 90.81 309 TYR A CA 1
ATOM 2392 C C . TYR A 1 309 ? -4.742 13.037 -10.236 1.00 90.81 309 TYR A C 1
ATOM 2394 O O . TYR A 1 309 ? -5.230 13.655 -11.186 1.00 90.81 309 TYR A O 1
ATOM 2402 N N . SER A 1 310 ? -3.457 13.111 -9.912 1.00 89.88 310 SER A N 1
ATOM 2403 C CA . SER A 1 310 ? -2.485 13.805 -10.749 1.00 89.88 310 SER A CA 1
ATOM 2404 C C . SER A 1 310 ? -2.285 13.068 -12.070 1.00 89.88 310 SER A C 1
ATOM 2406 O O . SER A 1 310 ? -2.363 13.686 -13.125 1.00 89.88 310 SER A O 1
ATOM 2408 N N . TYR A 1 311 ? -2.129 11.744 -12.033 1.00 89.00 311 TYR A N 1
ATOM 2409 C CA . TYR A 1 311 ? -1.808 10.949 -13.218 1.00 89.00 311 TYR A CA 1
ATOM 2410 C C . TYR A 1 311 ? -2.953 10.865 -14.240 1.00 89.00 311 TYR A C 1
ATOM 2412 O O . TYR A 1 311 ? -2.711 10.731 -15.434 1.00 89.00 311 TYR A O 1
ATOM 2420 N N . ARG A 1 312 ? -4.215 10.961 -13.796 1.00 91.00 312 ARG A N 1
ATOM 2421 C CA . ARG A 1 312 ? -5.387 10.870 -14.689 1.00 91.00 312 ARG A CA 1
ATOM 2422 C C . ARG A 1 312 ? -5.826 12.194 -15.326 1.00 91.00 312 ARG A C 1
ATOM 2424 O O . ARG A 1 312 ? -6.824 12.202 -16.048 1.00 91.00 312 ARG A O 1
ATOM 2431 N N . ARG A 1 313 ? -5.216 13.327 -14.960 1.00 91.12 313 ARG A N 1
ATOM 2432 C CA . ARG A 1 313 ? -5.611 14.656 -15.455 1.00 91.12 313 ARG A CA 1
ATOM 2433 C C . ARG A 1 313 ? -4.643 15.117 -16.533 1.00 91.12 313 ARG A C 1
ATOM 2435 O O . ARG A 1 313 ? -3.445 15.151 -16.304 1.00 91.12 313 ARG A O 1
ATOM 2442 N N . GLU A 1 314 ? -5.187 15.552 -17.666 1.00 90.75 314 GLU A N 1
ATOM 2443 C CA . GLU A 1 314 ? -4.400 16.129 -18.764 1.00 90.75 314 GLU A CA 1
ATOM 2444 C C . GLU A 1 314 ? -3.751 17.466 -18.373 1.00 90.75 314 GLU A C 1
ATOM 2446 O O . GLU A 1 314 ? -2.630 17.762 -18.771 1.00 90.75 314 GLU A O 1
ATOM 2451 N N . ARG A 1 315 ? -4.449 18.277 -17.565 1.00 89.38 315 ARG A N 1
ATOM 2452 C CA . ARG A 1 315 ? -3.960 19.573 -17.081 1.00 89.38 315 ARG A CA 1
ATOM 2453 C C . ARG A 1 315 ? -3.807 19.567 -15.565 1.00 89.38 315 ARG A C 1
ATOM 2455 O O . ARG A 1 315 ? -4.755 19.257 -14.836 1.00 89.38 315 ARG A O 1
ATOM 2462 N N . LEU A 1 316 ? -2.617 19.943 -15.108 1.00 91.50 316 LEU A N 1
ATOM 2463 C CA . LEU A 1 316 ? -2.264 20.113 -13.700 1.00 91.50 316 LEU A CA 1
ATOM 2464 C C . LEU A 1 316 ? -2.025 21.590 -13.368 1.00 91.50 316 LEU A C 1
ATOM 2466 O O . LEU A 1 316 ? -2.271 22.472 -14.185 1.00 91.50 316 LEU A O 1
ATOM 2470 N N . LEU A 1 317 ? -1.588 21.842 -12.135 1.00 91.25 317 LEU A N 1
ATOM 2471 C CA . LEU A 1 317 ? -1.370 23.179 -11.576 1.00 91.25 317 LEU A CA 1
ATOM 2472 C C . LEU A 1 317 ? -0.014 23.786 -11.987 1.00 91.25 317 LEU A C 1
ATOM 2474 O O . LEU A 1 317 ? 0.293 24.920 -11.621 1.00 91.25 317 LEU A O 1
ATOM 2478 N N . ASP A 1 318 ? 0.800 23.039 -12.740 1.00 90.75 318 ASP A N 1
ATOM 2479 C CA . ASP A 1 318 ? 2.175 23.415 -13.078 1.00 90.75 318 ASP A CA 1
ATOM 2480 C C . ASP A 1 318 ? 2.246 24.664 -13.956 1.00 90.75 318 ASP A C 1
ATOM 2482 O O . ASP A 1 318 ? 3.242 25.375 -13.917 1.00 90.75 318 ASP A O 1
ATOM 2486 N N . ASN A 1 319 ? 1.184 24.990 -14.697 1.00 93.06 319 ASN A N 1
ATOM 2487 C CA . ASN A 1 319 ? 1.104 26.229 -15.468 1.00 93.06 319 ASN A CA 1
ATOM 2488 C C . ASN A 1 319 ? 1.283 27.476 -14.585 1.00 93.06 319 ASN A C 1
ATOM 2490 O O . ASN A 1 319 ? 2.003 28.395 -14.965 1.00 93.06 319 ASN A O 1
ATOM 2494 N N . LEU A 1 320 ? 0.668 27.498 -13.398 1.00 95.62 320 LEU A N 1
ATOM 2495 C CA . LEU A 1 320 ? 0.826 28.598 -12.450 1.00 95.62 320 LEU A CA 1
ATOM 2496 C C . LEU A 1 320 ? 2.216 28.582 -11.809 1.00 95.62 320 LEU A C 1
ATOM 2498 O O . LEU A 1 320 ? 2.815 29.637 -11.647 1.00 95.62 320 LEU A O 1
ATOM 2502 N N . VAL A 1 321 ? 2.742 27.400 -11.477 1.00 94.31 321 VAL A N 1
ATOM 2503 C CA . VAL A 1 321 ? 4.092 27.267 -10.903 1.00 94.31 321 VAL A CA 1
ATOM 2504 C C . VAL A 1 321 ? 5.155 27.762 -11.885 1.00 94.31 321 VAL A C 1
ATOM 2506 O O . VAL A 1 321 ? 6.092 28.439 -11.474 1.00 94.31 321 VAL A O 1
ATOM 2509 N N . GLN A 1 322 ? 5.012 27.457 -13.176 1.00 94.50 322 GLN A N 1
ATOM 2510 C CA . GLN A 1 322 ? 5.901 27.985 -14.212 1.00 94.50 322 GLN A CA 1
ATOM 2511 C C . GLN A 1 322 ? 5.748 29.502 -14.348 1.00 94.50 322 GLN A C 1
ATOM 2513 O O . GLN A 1 322 ? 6.744 30.208 -14.278 1.00 94.50 322 GLN A O 1
ATOM 2518 N N . ALA A 1 323 ? 4.517 30.023 -14.400 1.00 96.81 323 ALA A N 1
ATOM 2519 C CA . ALA A 1 323 ? 4.290 31.469 -14.444 1.00 96.81 323 ALA A CA 1
ATOM 2520 C C . ALA A 1 323 ? 4.889 32.206 -13.231 1.00 96.81 323 ALA A C 1
ATOM 2522 O O . ALA A 1 323 ? 5.402 33.310 -13.369 1.00 96.81 323 ALA A O 1
ATOM 2523 N N . GLN A 1 324 ? 4.849 31.593 -12.043 1.00 97.38 324 GLN A N 1
ATOM 2524 C CA . GLN A 1 324 ? 5.505 32.126 -10.850 1.00 97.38 324 GLN A CA 1
ATOM 2525 C C . GLN A 1 324 ? 7.027 32.146 -11.005 1.00 97.38 324 GLN A C 1
ATOM 2527 O O . GLN A 1 324 ? 7.633 33.151 -10.657 1.00 97.38 324 GLN A O 1
ATOM 2532 N N . LYS A 1 325 ? 7.631 31.069 -11.527 1.00 96.25 325 LYS A N 1
ATOM 2533 C CA . LYS A 1 325 ? 9.082 30.977 -11.766 1.00 96.25 325 LYS A CA 1
ATOM 2534 C C . LYS A 1 325 ? 9.586 31.973 -12.800 1.00 96.25 325 LYS A C 1
ATOM 2536 O O . LYS A 1 325 ? 10.698 32.451 -12.651 1.00 96.25 325 LYS A O 1
ATOM 2541 N N . ASP A 1 326 ?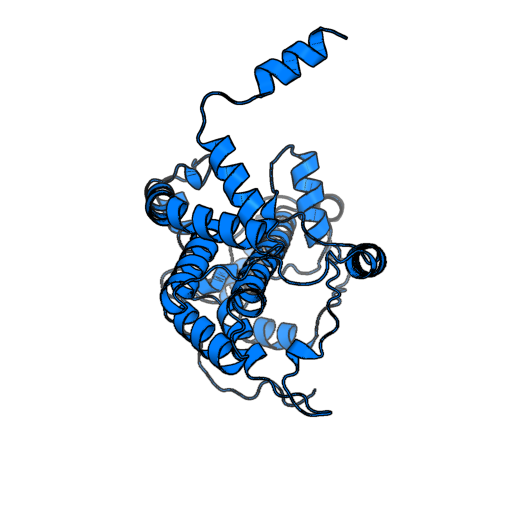 8.782 32.264 -13.814 1.00 96.69 326 ASP A N 1
ATOM 2542 C CA . ASP A 1 326 ? 9.135 33.232 -14.854 1.00 96.69 326 ASP A CA 1
ATOM 2543 C C . ASP A 1 326 ? 8.982 34.687 -14.375 1.00 96.69 326 ASP A C 1
ATOM 2545 O O . ASP A 1 326 ? 9.536 35.599 -14.985 1.00 96.69 326 ASP A O 1
ATOM 2549 N N . TYR A 1 327 ? 8.200 34.924 -13.314 1.00 94.88 327 TYR A N 1
ATOM 2550 C CA . TYR A 1 327 ? 7.911 36.269 -12.815 1.00 94.88 327 TYR A CA 1
ATOM 2551 C C . TYR A 1 327 ? 9.031 36.862 -11.944 1.00 94.88 327 TYR A C 1
ATOM 2553 O O . TYR A 1 327 ? 9.214 38.080 -11.964 1.00 94.88 327 TYR A O 1
ATOM 2561 N N . PHE A 1 328 ? 9.728 36.044 -11.143 1.00 90.19 328 PHE A N 1
ATOM 2562 C CA . PHE A 1 328 ? 10.809 36.496 -10.250 1.00 90.19 328 PHE A CA 1
ATOM 2563 C C . PHE A 1 328 ? 12.198 36.258 -10.847 1.00 90.19 328 PHE A C 1
ATOM 2565 O O . PHE A 1 328 ? 13.126 36.985 -10.424 1.00 90.19 328 PHE A O 1
#

Secondary structure (DSSP, 8-state):
---TT---------GGGTTTS--B-SS---HHHHHS-SS-------S-HHHHHHHHHH-B-B--BS-HHHHHHHHHHHHHHB-EETTTEESB---BSTTHHHHHHHHHHHHHHHHHHHHHHHHHIIIIIS---HHHHHHHHHHHHTTTT--HHHHHHHHHHT-B-SSSSSBGGGGS-------THHHHHHHHHHHTT---GGG-----THHHHHHHHHHTTT--S--------HHHHHHHHHHHHHHHH--TTHHHHHHH-TT-S-GGGSHHHHHHHHHHHHHHHHHHHHHHHTT---HHHHHHHHHHHHHT-SS-THHHHHHHHHH-

Sequence (328 aa):
MNEIFNGNNQYALSSNVVLTHKSLVLGQVFVEKTEKTTIPRRLATGLNRRFFRQGARRGRSLTPGGSYKAYKYIEDILLKVAAQVTDSGPCDTYIGKGGSGNFVKMVHNGIEHGDMQLIAEAYDVLKSVEKLSNEELRQVFSEWNNGILLSFLIEITADIFGIKDDKGEGYLVDKVLDKTRMKGTGKWTVQQAAELSVAAPTIALGLKDERIEAAKVFTSRGLGGVMADVAIDTNKLVDDVRQALYASKICDRIKKAYDRNPNLANLIVDPEFAKGIMERQSTWRRVASISINSGISMPAMSSSLAYFYSYRRERLLDNLVQAQKDYF

Radius of gyration: 21.73 Å; chains: 1; bounding box: 55×64×54 Å

InterPro domains:
  IPR006114 6-phosphogluconate dehydrogenase, C-terminal [PF00393] (101-251)
  IPR006114 6-phosphogluconate dehydrogenase, C-terminal [SM01350] (101-328)
  IPR006183 6-phosphogluconate dehydrogenase [PR00076] (41-66)
  IPR006183 6-phosphogluconate dehydrogenase [PR00076] (90-118)
  IPR006183 6-phosphogluconate dehydrogenase [PR00076] (172-199)
  IPR006183 6-phosphogluconate dehydrogenase [PTHR11811] (54-251)
  IPR008927 6-phosphogluconate dehydrogenase-like, C-terminal domain superfamily [SSF48179] (99-328)
  IPR013328 6-phosphogluconate dehydrogenase, domain 2 [G3DSA:1.10.1040.10] (105-250)
  IPR013328 6-phosphogluconate dehydrogenase, domain 2 [G3DSA:1.10.1040.10] (251-314)

Foldseek 3Di:
DPPPDPDDDDDQAAPQAQLQFQEDDLALDDQVVQLVDPDDDDHDDPDDPVSVVVCQVQAGQYQDEADPVVCVVCVVVNQVRHHQHVPPGGNDDYQYHGSRSSVVNLVSLLLVQLLLLLVVLLVCCCCAQVVDQLLRLLVLLVVLCVDPNVYPSSVVSSVQSVAADPPDGDGPVVVDPPADDDPDSLVSNVVVCVVVVHDDQSSPDDDDPVVVVVQVVCVVVVNHGFQDNDPDDSVLSSVLSSLLSCLLNVDNCPVVQCVVPVPDPDPCPRPVNVVSCVVNVVSLVVSVVSCVNRVHDRRNSVVSNVVSVVVPDPDDPVVVVVVVVVVD

pLDDT: mean 78.79, std 22.19, range [22.5, 98.12]